Protein AF-A0A9C6T548-F1 (afdb_monomer_lite)

Sequence (225 aa):
MPDILQLYARENVGKRTILPSSFVGSHRDMTQQYVDGMAIILKEVLRHMVHGPCRTLNQSSPCMKNGQCKRNYPKEFIPETRRGDDSYPQYRRRFDTPIPINQNVTIDNRWVVPYNPWLLLKYDCHINVEICSSIKNIKYLYKYCYKGPDRVAMEVHRSSHYDEVQQFIDARWISASKACWRIFRFNLYRMYPSVERLQVYFPNQHQVSFYEHQTISEIVNNDYF

Structure (mmCIF, N/CA/C/O backbone):
data_AF-A0A9C6T548-F1
#
_entry.id   AF-A0A9C6T548-F1
#
loop_
_atom_site.group_PDB
_atom_site.id
_atom_site.type_symbol
_atom_site.label_atom_id
_atom_site.label_alt_id
_atom_site.label_comp_id
_atom_site.label_asym_id
_atom_site.label_entity_id
_atom_site.label_seq_id
_atom_site.pdbx_PDB_ins_code
_atom_site.Cartn_x
_atom_site.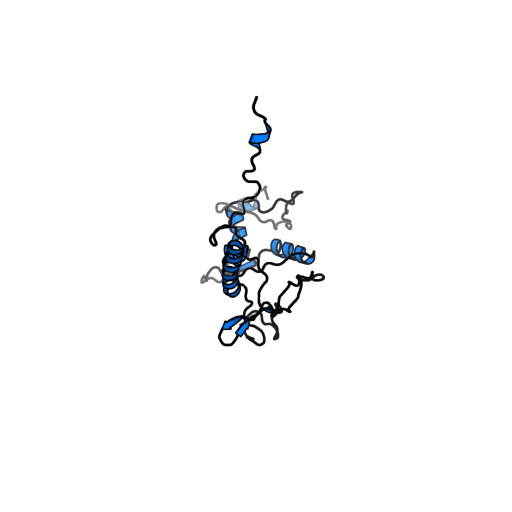Cartn_y
_atom_site.Cartn_z
_atom_site.occupancy
_atom_site.B_iso_or_equiv
_atom_site.auth_seq_id
_atom_site.auth_comp_id
_atom_site.auth_asym_id
_atom_site.auth_atom_id
_atom_site.pdbx_PDB_model_num
ATOM 1 N N . MET A 1 1 ? -72.340 40.219 4.607 1.00 34.91 1 MET A N 1
ATOM 2 C CA . MET A 1 1 ? -71.009 39.704 4.228 1.00 34.91 1 MET A CA 1
ATOM 3 C C . MET A 1 1 ? -70.387 39.096 5.472 1.00 34.91 1 MET A C 1
ATOM 5 O O . MET A 1 1 ? -70.235 39.842 6.431 1.00 34.91 1 MET A O 1
ATOM 9 N N . PRO A 1 2 ? -70.128 37.779 5.527 1.00 40.59 2 PRO A N 1
ATOM 10 C CA . PRO A 1 2 ? -69.371 37.192 6.625 1.00 40.59 2 PRO A CA 1
ATOM 11 C C . PRO A 1 2 ? -67.890 37.561 6.500 1.00 40.59 2 PRO A C 1
ATOM 13 O O . PRO A 1 2 ? -67.354 37.659 5.397 1.00 40.59 2 PRO A O 1
ATOM 16 N N . ASP A 1 3 ? -67.285 37.796 7.654 1.00 36.12 3 ASP A N 1
ATOM 17 C CA . ASP A 1 3 ? -65.961 38.362 7.877 1.00 36.12 3 ASP A CA 1
ATOM 18 C C . ASP A 1 3 ? -64.831 37.426 7.392 1.00 36.12 3 ASP A C 1
ATOM 20 O O . ASP A 1 3 ? -64.797 36.241 7.733 1.00 36.12 3 ASP A O 1
ATOM 24 N N . ILE A 1 4 ? -63.876 37.959 6.617 1.00 46.88 4 ILE A N 1
ATOM 25 C CA . ILE A 1 4 ? -62.716 37.234 6.042 1.00 46.88 4 ILE A CA 1
ATOM 26 C C . ILE A 1 4 ? -61.789 36.649 7.134 1.00 46.88 4 ILE A C 1
ATOM 28 O O . ILE A 1 4 ? -60.951 35.787 6.864 1.00 46.88 4 ILE A O 1
ATOM 32 N N . LEU A 1 5 ? -61.972 37.051 8.394 1.00 41.78 5 LEU A N 1
ATOM 33 C CA . LEU A 1 5 ? -61.155 36.634 9.534 1.00 41.78 5 LEU A CA 1
ATOM 34 C C . LEU A 1 5 ? -61.477 35.234 10.096 1.00 41.78 5 LEU A C 1
ATOM 36 O O . LEU A 1 5 ? -60.698 34.731 10.904 1.00 41.78 5 LEU A O 1
ATOM 40 N N . GLN A 1 6 ? -62.548 34.555 9.660 1.00 43.69 6 GLN A N 1
ATOM 41 C CA . GLN A 1 6 ? -62.834 33.170 10.094 1.00 43.69 6 GLN A CA 1
ATOM 42 C C . GLN A 1 6 ? -62.146 32.073 9.262 1.00 43.69 6 GLN A C 1
ATOM 44 O O . GLN A 1 6 ? -62.115 30.922 9.692 1.00 43.69 6 GLN A O 1
ATOM 49 N N . LEU A 1 7 ? -61.521 32.402 8.125 1.00 42.56 7 LEU A N 1
ATOM 50 C CA . LEU A 1 7 ? -60.753 31.428 7.327 1.00 42.56 7 LEU A CA 1
ATOM 51 C C . LEU A 1 7 ? -59.325 31.185 7.854 1.00 42.56 7 LEU A C 1
ATOM 53 O O . LEU A 1 7 ? -58.607 30.342 7.326 1.00 42.56 7 LEU A O 1
ATOM 57 N N . TYR A 1 8 ? -58.928 31.869 8.932 1.00 40.00 8 TYR A N 1
ATOM 58 C CA . TYR A 1 8 ? -57.647 31.679 9.623 1.00 40.00 8 TYR A CA 1
ATOM 59 C C . TYR A 1 8 ? -57.779 30.860 10.918 1.00 40.00 8 TYR A C 1
ATOM 61 O O . TYR A 1 8 ? -57.010 31.037 11.869 1.00 40.00 8 TYR A O 1
ATOM 69 N N . ALA A 1 9 ? -58.723 29.916 10.969 1.00 46.50 9 ALA A N 1
ATOM 70 C CA . ALA A 1 9 ? -58.704 28.862 11.978 1.00 46.50 9 ALA A CA 1
ATOM 71 C C . ALA A 1 9 ? -57.527 27.907 11.701 1.00 46.50 9 ALA A C 1
ATOM 73 O O . ALA A 1 9 ? -57.657 26.893 11.029 1.00 46.50 9 ALA A O 1
ATOM 74 N N . ARG A 1 10 ? -56.351 28.316 12.192 1.00 52.66 10 ARG A N 1
ATOM 75 C CA . ARG A 1 10 ? -55.181 27.519 12.587 1.00 52.66 10 ARG A CA 1
ATOM 76 C C . ARG A 1 10 ? -55.261 26.025 12.251 1.00 52.66 10 ARG A C 1
ATOM 78 O O . ARG A 1 10 ? -55.559 25.220 13.128 1.00 52.66 10 ARG A O 1
ATOM 85 N N . GLU A 1 11 ? -54.832 25.632 11.060 1.00 52.94 11 GLU A N 1
ATOM 86 C CA . GLU A 1 11 ? -54.469 24.238 10.826 1.00 52.94 11 GLU A CA 1
ATOM 87 C C . GLU A 1 11 ? -53.091 24.128 10.171 1.00 52.94 11 GLU A C 1
ATOM 89 O O . GLU A 1 11 ? -52.886 24.428 9.000 1.00 52.94 11 GLU A O 1
ATOM 94 N N . ASN A 1 12 ? -52.153 23.620 10.977 1.00 55.50 12 ASN A N 1
ATOM 95 C CA . ASN A 1 12 ? -50.909 22.964 10.572 1.00 55.50 12 ASN A CA 1
ATOM 96 C C . ASN A 1 12 ? -49.713 23.840 10.157 1.00 55.50 12 ASN A C 1
ATOM 98 O O . ASN A 1 12 ? -49.064 23.562 9.152 1.00 55.50 12 ASN A O 1
ATOM 102 N N . VAL A 1 13 ? -49.288 24.780 11.006 1.00 52.16 13 VAL A N 1
ATOM 103 C CA . VAL A 1 13 ? -47.861 25.161 11.025 1.00 52.16 13 VAL A CA 1
ATOM 104 C C . VAL A 1 13 ? -47.143 24.287 12.057 1.00 52.16 13 VAL A C 1
ATOM 106 O O . VAL A 1 13 ? -47.314 24.469 13.259 1.00 52.16 13 VAL A O 1
ATOM 109 N N . GLY A 1 14 ? -46.368 23.310 11.568 1.00 61.50 14 GLY A N 1
ATOM 110 C CA . GLY A 1 14 ? -45.447 22.488 12.365 1.00 61.50 14 GLY A CA 1
ATOM 111 C C . GLY A 1 14 ? -46.064 21.270 13.064 1.00 61.50 14 GLY A C 1
ATOM 112 O O . GLY A 1 14 ? -46.040 21.180 14.289 1.00 61.50 14 GLY A O 1
ATOM 113 N N . LYS A 1 15 ? -46.570 20.280 12.312 1.00 65.44 15 LYS A N 1
ATOM 114 C CA . LYS A 1 15 ? -46.879 18.958 12.892 1.00 65.44 15 LYS A CA 1
ATOM 115 C C . LYS A 1 15 ? -45.577 18.204 13.182 1.00 65.44 15 LYS A C 1
ATOM 117 O O . LYS A 1 15 ? -44.788 17.942 12.278 1.00 65.44 15 LYS A O 1
ATOM 122 N N . ARG A 1 16 ? -45.357 17.833 14.447 1.00 68.00 16 ARG A N 1
ATOM 123 C CA . ARG A 1 16 ? -44.256 16.951 14.857 1.00 68.00 16 ARG A CA 1
ATOM 124 C C . ARG A 1 16 ? -44.546 15.532 14.363 1.00 68.00 16 ARG A C 1
ATOM 126 O O . ARG A 1 16 ? -45.253 14.778 15.023 1.00 68.00 16 ARG A O 1
ATOM 133 N N . THR A 1 17 ? -44.005 15.174 13.205 1.00 71.44 17 THR A N 1
ATOM 134 C CA . THR A 1 17 ? -44.087 13.809 12.673 1.00 71.44 17 THR A CA 1
ATOM 135 C C . THR A 1 17 ? -42.957 12.974 13.266 1.00 71.44 17 THR A C 1
ATOM 137 O O . THR A 1 17 ? -41.784 13.222 12.991 1.00 71.44 17 THR A O 1
ATOM 140 N N . ILE A 1 18 ? -43.297 11.996 14.107 1.00 74.94 18 ILE A N 1
ATOM 141 C CA . ILE A 1 18 ? -42.334 11.007 14.601 1.00 74.94 18 ILE A CA 1
ATOM 142 C C . ILE A 1 18 ? -42.180 9.953 13.509 1.00 74.94 18 ILE A C 1
ATOM 144 O O . ILE A 1 18 ? -43.112 9.204 13.222 1.00 74.94 18 ILE A O 1
ATOM 148 N N . LEU A 1 19 ? -41.014 9.935 12.872 1.00 74.94 19 LEU A N 1
ATOM 149 C CA . LEU A 1 19 ? -40.696 8.941 11.856 1.00 74.94 19 LEU A CA 1
ATOM 150 C C . LEU A 1 19 ? -40.492 7.571 12.527 1.00 74.94 19 LEU A C 1
ATOM 152 O O . LEU A 1 19 ? -39.932 7.511 13.627 1.00 74.94 19 LEU A O 1
ATOM 156 N N . PRO A 1 20 ? -40.946 6.473 11.898 1.00 77.69 20 PRO A N 1
ATOM 157 C CA . PRO A 1 20 ? -40.732 5.134 12.427 1.00 77.69 20 PRO A CA 1
ATOM 158 C C . PRO A 1 20 ? -39.234 4.831 12.542 1.00 77.69 20 PRO A C 1
ATOM 160 O O . PRO A 1 20 ? -38.406 5.387 11.820 1.00 77.69 20 PRO A O 1
ATOM 163 N N . SER A 1 21 ? -38.878 3.909 13.437 1.00 68.62 21 SER A N 1
ATOM 164 C CA . SER A 1 21 ? -37.482 3.513 13.682 1.00 68.62 21 SER A CA 1
ATOM 165 C C . SER A 1 21 ? -36.768 2.942 12.450 1.00 68.62 21 SER A C 1
ATOM 167 O O . SER A 1 21 ? -35.541 2.914 12.431 1.00 68.62 21 SER A O 1
ATOM 169 N N . SER A 1 22 ? -37.526 2.514 11.438 1.00 79.44 22 SER A N 1
ATOM 170 C CA . SER A 1 22 ? -37.067 2.005 10.143 1.00 79.44 22 SER A CA 1
ATOM 171 C C . SER A 1 22 ? -36.953 3.074 9.047 1.00 79.44 22 SER A C 1
ATOM 173 O O . SER A 1 22 ? -36.725 2.733 7.889 1.00 79.44 22 SER A O 1
ATOM 175 N N . PHE A 1 23 ? -37.144 4.361 9.361 1.00 87.19 23 PHE A N 1
ATOM 176 C CA . PHE A 1 23 ? -37.073 5.422 8.359 1.00 87.19 23 PHE A CA 1
ATOM 177 C C . PHE A 1 23 ? -35.652 5.585 7.799 1.00 87.19 23 PHE A C 1
ATOM 179 O O . PHE A 1 23 ? -34.717 5.944 8.527 1.00 87.19 23 PHE A O 1
ATOM 186 N N . VAL A 1 24 ? -35.528 5.369 6.488 1.00 86.31 24 VAL A N 1
ATOM 187 C CA . VAL A 1 24 ? -34.293 5.554 5.720 1.00 86.31 24 VAL A CA 1
ATOM 188 C C . VAL A 1 24 ? -33.938 7.041 5.663 1.00 86.31 24 VAL A C 1
ATOM 190 O O . VAL A 1 24 ? -34.773 7.872 5.319 1.00 86.31 24 VAL A O 1
ATOM 193 N N . GLY A 1 25 ? -32.704 7.384 6.022 1.00 86.19 25 GLY A N 1
ATOM 194 C CA . GLY A 1 25 ? -32.225 8.758 6.179 1.00 86.19 25 GLY A CA 1
ATOM 195 C C . GLY A 1 25 ? -32.417 9.338 7.584 1.00 86.19 25 GLY A C 1
ATOM 196 O O . GLY A 1 25 ? -32.013 10.474 7.837 1.00 86.19 25 GLY A O 1
ATOM 197 N N . SER A 1 26 ? -32.995 8.586 8.530 1.00 88.44 26 SER A N 1
ATOM 198 C CA . SER A 1 26 ? -32.976 8.984 9.945 1.00 88.44 26 SER A CA 1
ATOM 199 C C . SER A 1 26 ? -31.542 8.996 10.485 1.00 88.44 26 SER A C 1
ATOM 201 O O . SER A 1 26 ? -30.666 8.301 9.974 1.00 88.44 26 SER A O 1
ATOM 203 N N . HIS A 1 27 ? -31.293 9.735 11.572 1.00 86.12 27 HIS A N 1
ATOM 204 C CA . HIS A 1 27 ? -29.977 9.730 12.224 1.00 86.12 27 HIS A CA 1
ATOM 205 C C . HIS A 1 27 ? -29.513 8.305 12.569 1.00 86.12 27 HIS A C 1
ATOM 207 O O . HIS A 1 27 ? -28.362 7.958 12.329 1.00 86.12 27 HIS A O 1
ATOM 213 N N . ARG A 1 28 ? -30.436 7.460 13.051 1.00 86.06 28 ARG A N 1
ATOM 214 C CA . ARG A 1 28 ? -30.162 6.057 13.373 1.00 86.06 28 ARG A CA 1
ATOM 215 C C . ARG A 1 28 ? -29.794 5.240 12.136 1.00 86.06 28 ARG A C 1
ATOM 217 O O . ARG A 1 28 ? -28.815 4.506 12.193 1.00 86.06 28 ARG A O 1
ATOM 224 N N . ASP A 1 29 ? -30.557 5.365 11.052 1.00 89.12 29 ASP A N 1
ATOM 225 C CA . ASP A 1 29 ? -30.268 4.672 9.791 1.00 89.12 29 ASP A CA 1
ATOM 226 C C . ASP A 1 29 ? -28.899 5.086 9.233 1.00 89.12 29 ASP A C 1
ATOM 228 O O . ASP A 1 29 ? -28.067 4.232 8.945 1.00 89.12 29 ASP A O 1
ATOM 232 N N . MET A 1 30 ? -28.594 6.388 9.210 1.00 90.69 30 MET A N 1
ATOM 233 C CA . MET A 1 30 ? -27.281 6.875 8.775 1.00 90.69 30 MET A CA 1
ATOM 234 C C . MET A 1 30 ? -26.134 6.360 9.659 1.00 90.69 30 MET A C 1
ATOM 236 O O . MET A 1 30 ? -25.082 5.982 9.143 1.00 90.69 30 MET A O 1
ATOM 240 N N . THR A 1 31 ? -26.312 6.320 10.987 1.00 90.31 31 THR A N 1
ATOM 241 C CA . THR A 1 31 ? -25.315 5.730 11.897 1.00 90.31 31 THR A CA 1
ATOM 242 C C . THR A 1 31 ? -25.134 4.239 11.629 1.00 90.31 31 THR A C 1
ATOM 244 O O . THR A 1 31 ? -23.997 3.775 11.586 1.00 90.31 31 THR A O 1
ATOM 247 N N . GLN A 1 32 ? -26.222 3.496 11.416 1.00 89.44 32 GLN A N 1
ATOM 248 C CA . GLN A 1 32 ? -26.158 2.066 11.127 1.00 89.44 32 GLN A CA 1
ATOM 249 C C . GLN A 1 32 ? -25.415 1.803 9.813 1.00 89.44 32 GLN A C 1
ATOM 251 O O . GLN A 1 32 ? -24.439 1.060 9.811 1.00 89.44 32 GLN A O 1
ATOM 256 N N . GLN A 1 33 ? -25.787 2.492 8.732 1.00 90.25 33 GLN A N 1
ATOM 257 C CA . GLN A 1 33 ? -25.121 2.377 7.431 1.00 90.25 33 GLN A CA 1
ATOM 258 C C . GLN A 1 33 ? -23.628 2.714 7.510 1.00 90.25 33 GLN A C 1
ATOM 260 O O . GLN A 1 33 ? -22.804 2.055 6.875 1.00 90.25 33 GLN A O 1
ATOM 265 N N . TYR A 1 34 ? -23.257 3.721 8.307 1.00 91.56 34 TYR A N 1
ATOM 266 C CA . TYR A 1 34 ? -21.854 4.046 8.554 1.00 91.56 34 TYR A CA 1
ATOM 267 C C . TYR A 1 34 ? -21.120 2.898 9.258 1.00 91.56 34 TYR A C 1
ATOM 269 O O . TYR A 1 34 ? -20.037 2.513 8.819 1.00 91.56 34 TYR A O 1
ATOM 277 N N . VAL A 1 35 ? -21.695 2.339 10.327 1.00 90.94 35 VAL A N 1
ATOM 278 C CA . VAL A 1 35 ? -21.094 1.222 11.075 1.00 90.94 35 VAL A CA 1
ATOM 279 C C . VAL A 1 35 ? -20.956 -0.016 10.189 1.00 90.94 35 VAL A C 1
ATOM 281 O O . VAL A 1 35 ? -19.883 -0.621 10.158 1.00 90.94 35 VAL A O 1
ATOM 284 N N . ASP A 1 36 ? -21.986 -0.340 9.409 1.00 92.44 36 ASP A N 1
ATOM 285 C CA . ASP A 1 36 ? -21.975 -1.461 8.466 1.00 92.44 36 ASP A CA 1
ATOM 286 C C . ASP A 1 36 ? -20.896 -1.259 7.391 1.00 92.44 36 ASP A C 1
ATOM 288 O O . ASP A 1 36 ? -20.096 -2.157 7.114 1.00 92.44 36 ASP A O 1
ATOM 292 N N . GLY A 1 37 ? -20.793 -0.044 6.841 1.00 92.88 37 GLY A N 1
ATOM 293 C CA . GLY A 1 37 ? -19.741 0.324 5.896 1.00 92.88 37 GLY A CA 1
ATOM 294 C C . GLY A 1 37 ? -18.335 0.206 6.492 1.00 92.88 37 GLY A C 1
ATOM 295 O O . GLY A 1 37 ? -17.431 -0.331 5.847 1.00 92.88 37 GLY A O 1
ATOM 296 N N . MET A 1 38 ? -18.136 0.651 7.737 1.00 90.19 38 MET A N 1
ATOM 297 C CA . MET A 1 38 ? -16.856 0.506 8.438 1.00 90.19 38 MET A CA 1
ATOM 298 C C . MET A 1 38 ? -16.500 -0.962 8.687 1.00 90.19 38 MET A C 1
ATOM 300 O O . MET A 1 38 ? -15.330 -1.320 8.563 1.00 90.19 38 MET A O 1
ATOM 304 N N . ALA A 1 39 ? -17.478 -1.821 8.987 1.00 92.12 39 ALA A N 1
ATOM 305 C CA . ALA A 1 39 ? -17.250 -3.254 9.166 1.00 92.12 39 ALA A CA 1
ATOM 306 C C . ALA A 1 39 ? -16.777 -3.926 7.864 1.00 92.12 39 ALA A C 1
ATOM 308 O O . ALA A 1 39 ? -15.834 -4.721 7.883 1.00 92.12 39 ALA A O 1
ATOM 309 N N . ILE A 1 40 ? -17.373 -3.555 6.724 1.00 94.31 40 ILE A N 1
ATOM 310 C CA . ILE A 1 40 ? -16.941 -4.023 5.399 1.00 94.31 40 ILE A CA 1
ATOM 311 C C . ILE A 1 40 ? -15.503 -3.570 5.119 1.00 94.31 40 ILE A C 1
ATOM 313 O O . ILE A 1 40 ? -14.654 -4.385 4.761 1.00 94.31 40 ILE A O 1
ATOM 317 N N . ILE A 1 41 ? -15.204 -2.284 5.329 1.00 94.19 41 ILE A N 1
ATOM 318 C CA . ILE A 1 41 ? -13.857 -1.741 5.108 1.00 94.19 41 ILE A CA 1
ATOM 319 C C . ILE A 1 41 ? -12.839 -2.427 6.022 1.00 94.19 41 ILE A C 1
ATOM 321 O O . ILE A 1 41 ? -11.763 -2.791 5.556 1.00 94.19 41 ILE A O 1
ATOM 325 N N . LEU A 1 42 ? -13.164 -2.641 7.300 1.00 92.56 42 LEU A N 1
ATOM 326 C CA . LEU A 1 42 ? -12.269 -3.285 8.260 1.00 92.56 42 LEU A CA 1
ATOM 327 C C . LEU A 1 42 ? -11.846 -4.678 7.788 1.00 92.56 42 LEU A C 1
ATOM 329 O O . LEU A 1 42 ? -10.658 -5.000 7.827 1.00 92.56 42 LEU A O 1
ATOM 333 N N . LYS A 1 43 ? -12.794 -5.482 7.294 1.00 94.19 43 LYS A N 1
ATOM 334 C CA . L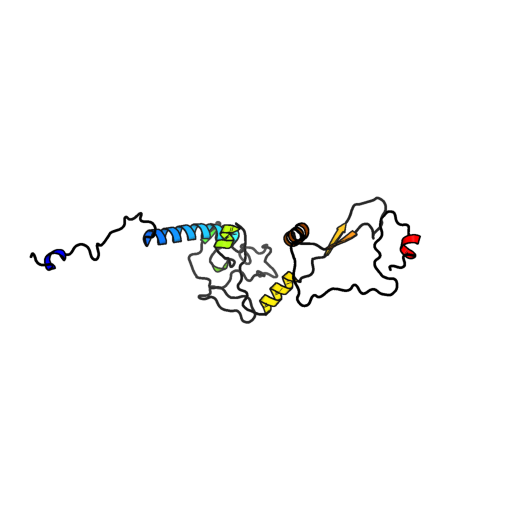YS A 1 43 ? -12.505 -6.806 6.731 1.00 94.19 43 LYS A CA 1
ATOM 335 C C . LYS A 1 43 ? -11.474 -6.722 5.602 1.00 94.19 43 LYS A C 1
ATOM 337 O O . LYS A 1 43 ? -10.505 -7.481 5.596 1.00 94.19 43 LYS A O 1
ATOM 342 N N . GLU A 1 44 ? -11.645 -5.775 4.683 1.00 95.94 44 GLU A N 1
ATOM 343 C CA . GLU A 1 44 ? -10.736 -5.610 3.545 1.00 95.94 44 GLU A CA 1
ATOM 344 C C . GLU A 1 44 ? -9.376 -5.030 3.930 1.00 95.94 44 GLU A C 1
ATOM 346 O O . GLU A 1 44 ? -8.345 -5.421 3.383 1.00 95.94 44 GLU A O 1
ATOM 351 N N . VAL A 1 45 ? -9.339 -4.148 4.926 1.00 94.44 45 VAL A N 1
ATOM 352 C CA . VAL A 1 45 ? -8.093 -3.615 5.485 1.00 94.44 45 VAL A CA 1
ATOM 353 C C . VAL A 1 45 ? -7.273 -4.722 6.127 1.00 94.44 45 VAL A C 1
ATOM 355 O O . VAL A 1 45 ? -6.071 -4.799 5.884 1.00 94.44 45 VAL A O 1
ATOM 358 N N . LEU A 1 46 ? -7.906 -5.594 6.913 1.00 92.75 46 LEU A N 1
ATOM 359 C CA . LEU A 1 46 ? -7.226 -6.725 7.542 1.00 92.75 46 LEU A CA 1
ATOM 360 C C . LEU A 1 46 ? -6.705 -7.726 6.505 1.00 92.75 46 LEU A C 1
ATOM 362 O O . LEU A 1 46 ? -5.624 -8.281 6.690 1.00 92.75 46 LEU A O 1
ATOM 366 N N . ARG A 1 47 ? -7.439 -7.918 5.403 1.00 93.12 47 ARG A N 1
ATOM 367 C CA . ARG A 1 47 ? -7.047 -8.818 4.314 1.00 93.12 47 ARG A CA 1
ATOM 368 C C . ARG A 1 47 ? -5.891 -8.272 3.478 1.00 93.12 47 ARG A C 1
ATOM 370 O O . ARG A 1 47 ? -4.960 -9.013 3.174 1.00 93.12 47 ARG A O 1
ATOM 377 N N . HIS A 1 48 ? -5.946 -6.995 3.103 1.00 95.31 48 HIS A N 1
ATOM 378 C CA . HIS A 1 48 ? -5.049 -6.441 2.084 1.00 95.31 48 HIS A CA 1
ATOM 379 C C . HIS A 1 48 ? -4.053 -5.426 2.616 1.00 95.31 48 HIS A C 1
ATOM 381 O O . HIS A 1 48 ? -2.959 -5.329 2.074 1.00 95.31 48 HIS A O 1
ATOM 387 N N . MET A 1 49 ? -4.416 -4.637 3.628 1.00 95.75 49 MET A N 1
ATOM 388 C CA . MET A 1 49 ? -3.700 -3.407 3.993 1.00 95.75 49 MET A CA 1
ATOM 389 C C . MET A 1 49 ? -2.885 -3.501 5.272 1.00 95.75 49 MET A C 1
ATOM 391 O O . MET A 1 49 ? -2.260 -2.523 5.679 1.00 95.75 49 MET A O 1
ATOM 395 N N . VAL A 1 50 ? -2.819 -4.672 5.887 1.00 93.56 50 VAL A N 1
ATOM 396 C CA . VAL A 1 50 ? -1.893 -4.933 6.982 1.00 93.56 50 VA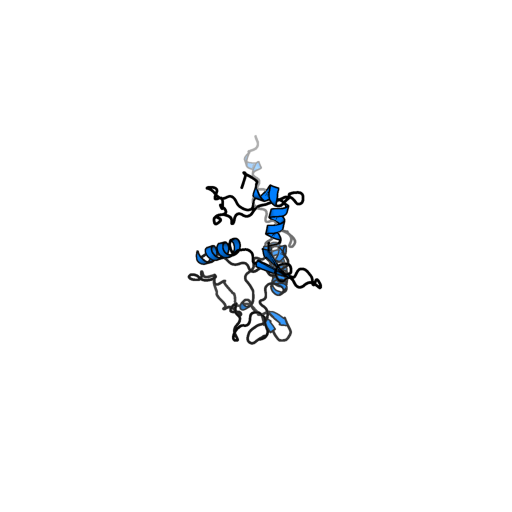L A CA 1
ATOM 397 C C . VAL A 1 50 ? -0.508 -5.209 6.407 1.00 93.56 50 VAL A C 1
ATOM 399 O O . VAL A 1 50 ? -0.299 -6.171 5.667 1.00 93.56 50 VAL A O 1
ATOM 402 N N . HIS A 1 51 ? 0.473 -4.381 6.769 1.00 93.12 51 HIS A N 1
ATOM 403 C CA . HIS A 1 51 ? 1.861 -4.736 6.529 1.00 93.12 51 HIS A CA 1
ATOM 404 C C . HIS A 1 51 ? 2.175 -6.014 7.305 1.00 93.12 51 HIS A C 1
ATOM 406 O O . HIS A 1 51 ? 1.953 -6.069 8.515 1.00 93.12 51 HIS A O 1
ATOM 412 N N . GLY A 1 52 ? 2.684 -7.029 6.603 1.00 86.12 52 GLY A N 1
ATOM 413 C CA . GLY A 1 52 ? 2.939 -8.336 7.195 1.00 86.12 52 GLY A CA 1
ATOM 414 C C . GLY A 1 52 ? 3.797 -8.250 8.466 1.00 86.12 52 GLY A C 1
ATOM 415 O O . GLY A 1 52 ? 4.628 -7.335 8.583 1.00 86.12 52 GLY A O 1
ATOM 416 N N . PRO A 1 53 ? 3.633 -9.204 9.404 1.00 86.00 53 PRO A N 1
ATOM 417 C CA . PRO A 1 53 ? 4.465 -9.269 10.596 1.00 86.00 53 PRO A CA 1
ATOM 418 C C . PRO A 1 53 ? 5.931 -9.214 10.180 1.00 86.00 53 PRO A C 1
ATOM 420 O O . PRO A 1 53 ? 6.357 -9.923 9.269 1.00 86.00 53 PRO A O 1
ATOM 423 N N . CYS A 1 54 ? 6.702 -8.320 10.783 1.00 91.94 54 CYS A N 1
ATOM 424 C CA . CYS A 1 54 ? 8.124 -8.192 10.503 1.00 91.94 54 CYS A CA 1
ATOM 425 C C . CYS A 1 54 ? 8.878 -7.775 11.767 1.00 91.94 54 CYS A C 1
ATOM 427 O O . CYS A 1 54 ? 8.276 -7.598 12.830 1.00 91.94 54 CYS A O 1
ATOM 429 N N . ARG A 1 55 ? 10.199 -7.617 11.662 1.00 88.31 55 ARG A N 1
ATOM 430 C CA . ARG A 1 55 ? 11.094 -7.337 12.794 1.00 88.31 55 ARG A CA 1
ATOM 431 C C . ARG A 1 55 ? 11.041 -8.457 13.829 1.00 88.31 55 ARG A C 1
ATOM 433 O O . ARG A 1 55 ? 11.319 -9.602 13.494 1.00 88.31 55 ARG A O 1
ATOM 440 N N . THR A 1 56 ? 10.697 -8.126 15.070 1.00 86.94 56 THR A N 1
ATOM 441 C CA . THR A 1 56 ? 10.623 -9.057 16.196 1.00 86.94 56 THR A CA 1
ATOM 442 C C . THR A 1 56 ? 9.554 -10.123 15.990 1.00 86.94 56 THR A C 1
ATOM 444 O O . THR A 1 56 ? 9.710 -11.224 16.499 1.00 86.94 56 THR A O 1
ATOM 447 N N . LEU A 1 57 ? 8.509 -9.821 15.210 1.00 86.31 57 LEU A N 1
ATOM 448 C CA . LEU A 1 57 ? 7.437 -10.769 14.903 1.00 86.31 57 LEU A CA 1
ATOM 449 C C . LEU A 1 57 ? 7.814 -11.747 13.786 1.00 86.31 57 LEU A C 1
ATOM 451 O O . LEU A 1 57 ? 7.309 -12.863 13.761 1.00 86.31 57 LEU A O 1
ATOM 455 N N . ASN A 1 58 ? 8.669 -11.324 12.849 1.00 88.56 58 ASN A N 1
ATOM 456 C CA . ASN A 1 58 ? 9.196 -12.189 11.799 1.00 88.56 58 ASN A CA 1
ATOM 457 C C . ASN A 1 58 ? 10.427 -11.561 11.117 1.00 88.56 58 ASN A C 1
ATOM 459 O O . ASN A 1 58 ? 10.325 -10.547 10.420 1.00 88.56 58 ASN A O 1
ATOM 463 N N . GLN A 1 59 ? 11.595 -12.181 11.277 1.00 90.06 59 GLN A N 1
ATOM 464 C CA . GLN A 1 59 ? 12.836 -11.702 10.660 1.00 90.06 59 GLN A CA 1
ATOM 465 C C . GLN A 1 59 ? 13.007 -12.155 9.202 1.00 90.06 59 GLN A C 1
ATOM 467 O O . GLN A 1 59 ? 13.777 -11.530 8.476 1.00 90.06 59 GLN A O 1
ATOM 472 N N . SER A 1 60 ? 12.278 -13.184 8.752 1.00 91.56 60 SER A N 1
ATOM 473 C CA . SER A 1 60 ? 12.364 -13.699 7.376 1.00 91.56 60 SER A CA 1
ATOM 474 C C . SER A 1 60 ? 11.500 -12.925 6.376 1.00 91.56 60 SER A C 1
ATOM 476 O O . SER A 1 60 ? 11.562 -13.182 5.174 1.00 91.56 60 SER A O 1
ATOM 478 N N . SER A 1 61 ? 10.698 -11.963 6.844 1.00 92.38 61 SER A N 1
ATOM 479 C CA . SER A 1 61 ? 9.804 -11.187 5.986 1.00 92.38 61 SER A CA 1
ATOM 480 C C . SER A 1 61 ? 10.571 -10.443 4.876 1.00 92.38 61 SER A C 1
ATOM 482 O O . SER A 1 61 ? 11.572 -9.790 5.173 1.00 92.38 61 SER A O 1
ATOM 484 N N . PRO A 1 62 ? 10.082 -10.418 3.616 1.00 93.19 62 PRO A N 1
ATOM 485 C CA . PRO A 1 62 ? 10.803 -9.830 2.471 1.00 93.19 62 PRO A CA 1
ATOM 486 C C . PRO A 1 62 ? 11.151 -8.341 2.611 1.00 93.19 62 PRO A C 1
ATOM 488 O O . PRO A 1 62 ? 11.991 -7.803 1.891 1.00 93.19 62 PRO A O 1
ATOM 491 N N . CYS A 1 63 ? 10.462 -7.634 3.508 1.00 93.69 63 CYS A N 1
ATOM 492 C CA . CYS A 1 63 ? 10.719 -6.230 3.799 1.00 93.69 63 CYS A CA 1
ATOM 493 C C . CYS A 1 63 ? 11.941 -6.007 4.703 1.00 93.69 63 CYS A C 1
ATOM 495 O O . CYS A 1 63 ? 12.382 -4.862 4.827 1.00 93.69 63 CYS A O 1
ATOM 497 N N . MET A 1 64 ? 12.466 -7.051 5.345 1.00 95.44 64 MET A N 1
ATOM 498 C CA . MET A 1 64 ? 13.564 -6.966 6.300 1.00 95.44 64 MET A CA 1
ATOM 499 C C . MET A 1 64 ? 14.902 -6.754 5.592 1.00 95.44 64 MET A C 1
ATOM 501 O O . MET A 1 64 ? 15.226 -7.409 4.605 1.00 95.44 64 MET A O 1
ATOM 505 N N . LYS A 1 65 ? 15.698 -5.817 6.107 1.00 93.06 65 LYS A N 1
ATOM 506 C CA . LYS A 1 65 ? 17.076 -5.565 5.688 1.00 93.06 65 LYS A CA 1
ATOM 507 C C . LYS A 1 65 ? 17.884 -5.125 6.905 1.00 93.06 65 LYS A C 1
ATOM 509 O O . LYS A 1 65 ? 17.481 -4.195 7.595 1.00 93.06 65 LYS A O 1
ATOM 514 N N . ASN A 1 66 ? 19.012 -5.786 7.168 1.00 90.44 66 ASN A N 1
ATOM 515 C CA . ASN A 1 66 ? 19.901 -5.488 8.302 1.00 90.44 66 ASN A CA 1
ATOM 516 C C . ASN A 1 66 ? 19.153 -5.420 9.654 1.00 90.44 66 ASN A C 1
ATOM 518 O O . ASN A 1 66 ? 19.333 -4.485 10.427 1.00 90.44 66 ASN A O 1
ATOM 522 N N . GLY A 1 67 ? 18.237 -6.364 9.901 1.00 87.19 67 GLY A N 1
ATOM 523 C CA . GLY A 1 67 ? 17.449 -6.417 11.142 1.00 87.19 67 GLY A CA 1
ATOM 524 C C . GLY A 1 67 ? 16.330 -5.373 11.263 1.00 87.19 67 GLY A C 1
ATOM 525 O O . GLY A 1 67 ? 15.621 -5.357 12.267 1.00 87.19 67 GLY A O 1
ATOM 526 N N . GLN A 1 68 ? 16.108 -4.527 10.251 1.00 92.25 68 GLN A N 1
ATOM 527 C CA . GLN A 1 68 ? 15.042 -3.522 10.253 1.00 92.25 68 GLN A CA 1
ATOM 528 C C . GLN A 1 68 ? 14.110 -3.664 9.048 1.00 92.25 68 GLN A C 1
ATOM 530 O O . GLN A 1 68 ? 14.515 -4.055 7.956 1.00 92.25 68 GLN A O 1
ATOM 535 N N . CYS A 1 69 ? 12.837 -3.306 9.222 1.00 93.56 69 CYS A N 1
ATOM 536 C CA . CYS A 1 69 ? 11.909 -3.224 8.098 1.00 93.56 69 CYS A CA 1
ATOM 537 C C . CYS A 1 69 ? 12.285 -2.033 7.205 1.00 93.56 69 CYS A C 1
ATOM 539 O O . CYS A 1 69 ? 12.228 -0.890 7.651 1.00 93.56 69 CYS A O 1
ATOM 541 N N . LYS A 1 70 ? 12.563 -2.277 5.918 1.00 93.00 70 LYS A N 1
ATOM 542 C CA . LYS A 1 70 ? 12.874 -1.259 4.893 1.00 93.00 70 LYS A CA 1
ATOM 543 C C . LYS A 1 70 ? 11.799 -0.175 4.763 1.00 93.00 70 LYS A C 1
ATOM 545 O O . LYS A 1 70 ? 12.062 0.916 4.264 1.00 93.00 70 LYS A O 1
ATOM 550 N N . ARG A 1 71 ? 10.561 -0.490 5.150 1.00 89.81 71 ARG A N 1
ATOM 551 C CA . ARG A 1 71 ? 9.410 0.423 5.111 1.00 89.81 71 ARG A CA 1
ATOM 552 C C . ARG A 1 71 ? 9.130 1.092 6.460 1.00 89.81 71 ARG A C 1
ATOM 554 O O . ARG A 1 71 ? 8.183 1.870 6.549 1.00 89.81 71 ARG A O 1
ATOM 561 N N . ASN A 1 72 ? 9.964 0.844 7.471 1.00 91.25 72 ASN A N 1
ATOM 562 C CA . ASN A 1 72 ? 9.860 1.388 8.825 1.00 91.25 72 ASN A CA 1
ATOM 563 C C . ASN A 1 72 ? 8.514 1.073 9.493 1.00 91.25 72 ASN A C 1
ATOM 565 O O . ASN A 1 72 ? 7.887 1.967 10.051 1.00 91.25 72 ASN A O 1
ATOM 569 N N . TYR A 1 73 ? 8.053 -0.176 9.382 1.00 92.69 73 TYR A N 1
ATOM 570 C CA . TYR A 1 73 ? 6.934 -0.688 10.176 1.00 92.69 73 TYR A CA 1
ATOM 571 C C . TYR A 1 73 ? 7.438 -1.377 11.454 1.00 92.69 73 TYR A C 1
ATOM 573 O O . TYR A 1 73 ? 8.534 -1.949 11.408 1.00 92.69 73 TYR A O 1
ATOM 581 N N . PRO A 1 74 ? 6.664 -1.349 12.556 1.00 92.94 74 PRO A N 1
ATOM 582 C CA . PRO A 1 74 ? 5.444 -0.549 12.736 1.00 92.94 74 PRO A CA 1
ATOM 583 C C . PRO A 1 74 ? 5.737 0.960 12.730 1.00 92.94 74 PRO A C 1
ATOM 585 O O . PRO A 1 74 ? 6.824 1.385 13.112 1.00 92.94 74 PRO A O 1
ATOM 588 N N . LYS A 1 75 ? 4.780 1.761 12.251 1.00 92.62 75 LYS A N 1
ATOM 589 C CA . LYS A 1 75 ? 4.857 3.232 12.267 1.00 92.62 75 LYS A CA 1
ATOM 590 C C . LYS A 1 75 ? 4.574 3.780 13.664 1.00 92.62 75 LYS A C 1
ATOM 592 O O . LYS A 1 75 ? 4.062 3.072 14.519 1.00 92.62 75 LYS A O 1
ATOM 597 N N . GLU A 1 76 ? 4.865 5.049 13.901 1.00 92.31 76 GLU A N 1
ATOM 598 C CA . GLU A 1 76 ? 4.490 5.703 15.158 1.00 92.31 76 GLU A CA 1
ATOM 599 C C . GLU A 1 76 ? 3.010 6.108 15.150 1.00 92.31 76 GLU A C 1
ATOM 601 O O . GLU A 1 76 ? 2.415 6.318 14.089 1.00 92.31 76 GLU A O 1
ATOM 606 N N . PHE A 1 77 ? 2.406 6.205 16.336 1.00 94.12 77 PHE A N 1
ATOM 607 C CA . PHE A 1 77 ? 1.105 6.851 16.481 1.00 94.12 77 PHE A CA 1
ATOM 608 C C . PHE A 1 77 ? 1.285 8.359 16.370 1.00 94.12 77 PHE A C 1
ATOM 610 O O . PHE A 1 77 ? 2.183 8.930 16.983 1.00 94.12 77 PHE A O 1
ATOM 617 N N . ILE A 1 78 ? 0.426 8.999 15.584 1.00 91.75 78 ILE A N 1
ATOM 618 C CA . ILE A 1 78 ? 0.510 10.433 15.318 1.00 91.75 78 ILE A CA 1
ATOM 619 C C . ILE A 1 78 ? -0.915 10.980 15.379 1.00 91.75 78 ILE A C 1
ATOM 621 O O . ILE A 1 78 ? -1.779 10.423 14.697 1.00 91.75 78 ILE A O 1
ATOM 625 N N . PRO A 1 79 ? -1.195 12.028 16.176 1.00 93.00 79 PRO A N 1
ATOM 626 C CA . PRO A 1 79 ? -2.552 12.540 16.388 1.00 93.00 79 PRO A CA 1
ATOM 627 C C . PRO A 1 79 ? -3.118 13.302 15.184 1.00 93.00 79 PRO A C 1
ATOM 629 O O . PRO A 1 79 ? -4.333 13.447 15.067 1.00 93.00 79 PRO A O 1
ATOM 632 N N . GLU A 1 80 ? -2.268 13.729 14.252 1.00 92.81 80 GLU A N 1
ATOM 633 C CA . GLU A 1 80 ? -2.636 14.499 13.063 1.00 92.81 80 GLU A CA 1
ATOM 634 C C . GLU A 1 80 ? -1.727 14.153 11.876 1.00 92.81 80 GLU A C 1
ATOM 636 O O . GLU A 1 80 ? -0.607 13.682 12.056 1.00 92.81 80 GLU A O 1
ATOM 641 N N . THR A 1 81 ? -2.203 14.370 10.649 1.00 90.69 81 THR A N 1
ATOM 642 C CA . THR A 1 81 ? -1.365 14.166 9.462 1.00 90.69 81 THR A CA 1
ATOM 643 C C . THR A 1 81 ? -0.431 15.357 9.300 1.00 90.69 81 THR A C 1
ATOM 645 O O . THR A 1 81 ? -0.893 16.491 9.200 1.00 90.69 81 THR A O 1
ATOM 648 N N . ARG A 1 82 ? 0.875 15.102 9.225 1.00 88.38 82 ARG A N 1
ATOM 649 C CA . ARG A 1 82 ? 1.910 16.128 9.073 1.00 88.38 82 ARG A CA 1
ATOM 650 C C . ARG A 1 82 ? 2.584 16.017 7.715 1.00 88.38 82 ARG A C 1
ATOM 652 O O . ARG A 1 82 ? 2.844 14.921 7.209 1.00 88.38 82 ARG A O 1
ATOM 659 N N . ARG A 1 83 ? 2.886 17.170 7.119 1.00 82.56 83 ARG A N 1
ATOM 660 C CA . ARG A 1 83 ? 3.732 17.232 5.928 1.00 82.56 83 ARG A CA 1
ATOM 661 C C . ARG A 1 83 ? 5.160 16.898 6.351 1.00 82.56 83 ARG A C 1
ATOM 663 O O . ARG A 1 83 ? 5.667 17.488 7.296 1.00 82.56 83 ARG A O 1
ATOM 670 N N . GLY A 1 84 ? 5.780 15.941 5.671 1.00 72.12 84 GLY A N 1
ATOM 671 C CA . GLY A 1 84 ? 7.198 15.672 5.859 1.00 72.12 84 GLY A CA 1
ATOM 672 C C . GLY A 1 84 ? 8.026 16.738 5.150 1.00 72.12 84 GLY A C 1
ATOM 673 O O . GLY A 1 84 ? 7.747 17.050 3.988 1.00 72.12 84 GLY A O 1
ATOM 674 N N . ASP A 1 85 ? 9.048 17.269 5.817 1.00 71.31 85 ASP A N 1
ATOM 675 C CA . ASP A 1 85 ? 10.052 18.109 5.166 1.00 71.31 85 ASP A CA 1
ATOM 676 C C . ASP A 1 85 ? 10.802 17.249 4.153 1.00 71.31 85 ASP A C 1
ATOM 678 O O . ASP A 1 85 ? 11.577 16.359 4.511 1.00 71.31 85 ASP A O 1
ATOM 682 N N . ASP A 1 86 ? 10.489 17.448 2.870 1.00 70.50 86 ASP A N 1
ATOM 683 C CA . ASP A 1 86 ? 11.121 16.744 1.755 1.00 70.50 86 ASP A CA 1
ATOM 684 C C . ASP A 1 86 ? 11.079 15.201 1.835 1.00 70.50 86 ASP A C 1
ATOM 686 O O . ASP A 1 86 ? 11.885 14.497 1.215 1.00 70.50 86 ASP A O 1
ATOM 690 N N . SER A 1 87 ? 10.093 14.675 2.560 1.00 74.06 87 SER A N 1
ATOM 691 C CA . SER A 1 87 ? 9.867 13.252 2.811 1.00 74.06 87 SER A CA 1
ATOM 692 C C . SER A 1 87 ? 8.400 12.872 2.576 1.00 74.06 87 SER A C 1
ATOM 694 O O . SER A 1 87 ? 7.565 13.710 2.223 1.00 74.06 87 SER A O 1
ATOM 696 N N . TYR A 1 88 ? 8.081 11.580 2.700 1.00 75.00 88 TYR A N 1
ATOM 697 C CA . TYR A 1 88 ? 6.692 11.120 2.645 1.00 75.00 88 TYR A CA 1
ATOM 698 C C . TYR A 1 88 ? 5.876 11.748 3.787 1.00 75.00 88 TYR A C 1
ATOM 700 O O . TYR A 1 88 ? 6.414 11.936 4.883 1.00 75.00 88 TYR A O 1
ATOM 708 N N . PRO A 1 89 ? 4.591 12.068 3.558 1.00 83.25 89 PRO A N 1
ATOM 709 C CA . PRO A 1 89 ? 3.723 12.574 4.611 1.00 83.25 89 PRO A CA 1
ATOM 710 C C . PRO A 1 89 ? 3.624 11.572 5.765 1.00 83.25 89 PRO A C 1
ATOM 712 O O . PRO A 1 89 ? 3.586 10.354 5.576 1.00 83.25 89 PRO A O 1
ATOM 715 N N . GLN A 1 90 ? 3.561 12.101 6.980 1.00 88.25 90 GLN A N 1
ATOM 716 C CA . GLN A 1 90 ? 3.320 11.311 8.175 1.00 88.25 90 GLN A CA 1
ATOM 717 C C . GLN A 1 90 ? 1.823 11.313 8.453 1.00 88.25 90 GLN A C 1
ATOM 719 O O . GLN A 1 90 ? 1.261 12.320 8.873 1.00 88.25 90 GLN A O 1
ATOM 724 N N . TYR A 1 91 ? 1.158 10.199 8.170 1.00 90.06 91 TYR A N 1
ATOM 725 C CA . TYR A 1 91 ? -0.283 10.095 8.366 1.00 90.06 91 TYR A CA 1
ATOM 726 C C . TYR A 1 91 ? -0.666 9.970 9.827 1.00 90.06 91 TYR A C 1
ATOM 728 O O . TYR A 1 91 ? -0.014 9.253 10.589 1.00 90.06 91 TYR A O 1
ATOM 736 N N . ARG A 1 92 ? -1.802 10.583 10.169 1.00 91.62 92 ARG A N 1
ATOM 737 C CA . ARG A 1 92 ? -2.465 10.339 11.441 1.00 91.62 92 ARG A CA 1
ATOM 738 C C . ARG A 1 92 ? -2.685 8.840 11.651 1.00 91.62 92 ARG A C 1
ATOM 740 O O . ARG A 1 92 ? -3.318 8.181 10.827 1.00 91.62 92 ARG A O 1
ATOM 747 N N . ARG A 1 93 ? -2.243 8.334 12.798 1.00 93.88 93 ARG A N 1
ATOM 748 C CA . ARG A 1 93 ? -2.463 6.961 13.262 1.00 93.88 93 ARG A CA 1
ATOM 749 C C . ARG A 1 93 ? -2.973 7.033 14.689 1.00 93.88 93 ARG A C 1
ATOM 751 O O . ARG A 1 93 ? -2.233 7.432 15.584 1.00 93.88 93 ARG A O 1
ATOM 758 N N . ARG A 1 94 ? -4.250 6.699 14.875 1.00 91.44 94 ARG A N 1
ATOM 759 C CA . ARG A 1 94 ? -4.916 6.729 16.181 1.00 91.44 94 ARG A CA 1
ATOM 760 C C . ARG A 1 94 ? -4.522 5.506 16.999 1.00 91.44 94 ARG A C 1
ATOM 762 O O . ARG A 1 94 ? -4.342 4.427 16.434 1.00 91.44 94 ARG A O 1
ATOM 769 N N . PHE A 1 95 ? -4.415 5.686 18.308 1.00 90.38 95 PHE A N 1
ATOM 770 C CA . PHE A 1 95 ? -4.348 4.573 19.240 1.00 90.38 95 PHE A CA 1
ATOM 771 C C . PHE A 1 95 ? -5.773 4.079 19.501 1.00 90.38 95 PHE A C 1
ATOM 773 O O . PHE A 1 95 ? -6.547 4.774 20.152 1.00 90.38 95 PHE A O 1
ATOM 780 N N . ASP A 1 96 ? -6.097 2.911 18.955 1.00 87.25 96 ASP A N 1
ATOM 781 C CA . ASP A 1 96 ? -7.370 2.212 19.145 1.00 87.25 96 ASP A CA 1
ATOM 782 C C . ASP A 1 96 ? -7.084 0.795 19.671 1.00 87.25 96 ASP A C 1
ATOM 784 O O . ASP A 1 96 ? -5.924 0.376 19.749 1.00 87.25 96 ASP A O 1
ATOM 788 N N . THR A 1 97 ? -8.132 0.044 20.012 1.00 88.06 97 THR A N 1
ATOM 789 C CA . THR A 1 97 ? -8.008 -1.339 20.488 1.00 88.06 97 THR A CA 1
ATOM 790 C C . THR A 1 97 ? -7.310 -2.222 19.441 1.00 88.06 97 THR A C 1
ATOM 792 O O . THR A 1 97 ? -7.814 -2.341 18.321 1.00 88.06 97 THR A O 1
ATOM 795 N N . PRO A 1 98 ? -6.172 -2.863 19.776 1.00 90.19 98 PRO A N 1
ATOM 796 C CA . PRO A 1 98 ? -5.507 -3.802 18.878 1.00 90.19 98 PRO A CA 1
ATOM 797 C C . PRO A 1 98 ? -6.389 -5.010 18.547 1.00 90.19 98 PRO A C 1
ATOM 799 O O . PRO A 1 98 ? -7.147 -5.491 19.388 1.00 90.19 98 PRO A O 1
ATOM 802 N N . ILE A 1 99 ? -6.240 -5.537 17.335 1.00 88.56 99 ILE A N 1
ATOM 803 C CA . ILE A 1 99 ? -7.007 -6.669 16.812 1.00 88.56 99 ILE A CA 1
ATOM 804 C C . ILE A 1 99 ? -6.077 -7.886 16.689 1.00 88.56 99 ILE A C 1
ATOM 806 O O . ILE A 1 99 ? -5.006 -7.773 16.082 1.00 88.56 99 ILE A O 1
ATOM 810 N N . PRO A 1 100 ? -6.439 -9.058 17.240 1.00 89.06 100 PRO A N 1
ATOM 811 C CA . PRO A 1 100 ? -5.688 -10.286 17.014 1.00 89.06 100 PRO A CA 1
ATOM 812 C C . PRO A 1 100 ? -5.897 -10.760 15.572 1.00 89.06 100 PRO A C 1
ATOM 814 O O . PRO A 1 100 ? -7.027 -10.988 15.147 1.00 89.06 100 PRO A O 1
ATOM 817 N N . ILE A 1 101 ? -4.809 -10.923 14.818 1.00 84.75 101 ILE A N 1
ATOM 818 C CA . ILE A 1 101 ? -4.863 -11.510 13.467 1.00 84.75 101 ILE A CA 1
ATOM 819 C C . ILE A 1 101 ? -4.585 -13.018 13.480 1.00 84.75 101 ILE A C 1
ATOM 821 O O . ILE A 1 101 ? -4.948 -13.724 12.545 1.00 84.75 101 ILE A O 1
ATOM 825 N N . ASN A 1 102 ? -3.930 -13.515 14.532 1.00 82.88 102 ASN A N 1
ATOM 826 C CA . ASN A 1 102 ? -3.710 -14.929 14.824 1.00 82.88 102 ASN A CA 1
ATOM 827 C C . ASN A 1 102 ? -3.392 -15.095 16.329 1.00 82.88 102 ASN A C 1
ATOM 829 O O . ASN A 1 102 ? -3.378 -14.111 17.066 1.00 82.88 102 ASN A O 1
ATOM 833 N N . GLN A 1 103 ? -3.141 -16.327 16.793 1.00 78.50 103 GLN A N 1
ATOM 834 C CA . GLN A 1 103 ? -2.948 -16.633 18.224 1.00 78.50 103 GLN A CA 1
ATOM 835 C C . GLN A 1 103 ? -1.785 -15.869 18.883 1.00 78.50 103 GLN A C 1
ATOM 837 O O . GLN A 1 103 ? -1.827 -15.630 20.085 1.00 78.50 103 GLN A O 1
ATOM 842 N N . ASN A 1 104 ? -0.776 -15.458 18.106 1.00 83.12 104 ASN A N 1
ATOM 843 C CA . ASN A 1 104 ? 0.469 -14.890 18.633 1.00 83.12 104 ASN A CA 1
ATOM 844 C C . ASN A 1 104 ? 0.707 -13.432 18.213 1.00 83.12 104 ASN A C 1
ATOM 846 O O . ASN A 1 104 ? 1.659 -12.810 18.681 1.00 83.12 104 ASN A O 1
ATOM 850 N N . VAL A 1 105 ? -0.110 -12.888 17.306 1.00 86.56 105 VAL A N 1
ATOM 851 C CA . VAL A 1 105 ? 0.104 -11.568 16.711 1.00 86.56 105 VAL A CA 1
ATOM 852 C C . VAL A 1 105 ? -1.157 -10.725 16.818 1.00 86.56 105 VAL A C 1
ATOM 854 O O . VAL A 1 105 ? -2.181 -10.977 16.178 1.00 86.56 105 VAL A O 1
ATOM 857 N N . THR A 1 106 ? -1.030 -9.658 17.594 1.00 90.06 106 THR A N 1
ATOM 858 C CA . THR A 1 106 ? -1.963 -8.538 17.662 1.00 90.06 106 THR A CA 1
ATOM 859 C C . THR A 1 106 ? -1.440 -7.378 16.833 1.00 90.06 106 THR A C 1
ATOM 861 O O . THR A 1 106 ? -0.252 -7.047 16.856 1.00 90.06 106 THR A O 1
ATOM 864 N N . ILE A 1 107 ? -2.344 -6.755 16.085 1.00 89.44 107 ILE A N 1
ATOM 865 C CA . ILE A 1 107 ? -2.040 -5.651 15.187 1.00 89.44 107 ILE A CA 1
ATOM 866 C C . ILE A 1 107 ? -2.894 -4.446 15.541 1.00 89.44 107 ILE A C 1
ATOM 868 O O . ILE A 1 107 ? -4.064 -4.557 15.884 1.00 89.44 107 ILE A O 1
ATOM 872 N N . ASP A 1 108 ? -2.289 -3.273 15.435 1.00 92.31 108 ASP A N 1
ATOM 873 C CA . ASP A 1 108 ? -2.948 -1.987 15.588 1.00 92.31 108 ASP A CA 1
ATOM 874 C C . ASP A 1 108 ? -2.730 -1.114 14.341 1.00 92.31 108 ASP A C 1
ATOM 876 O O . ASP A 1 108 ? -2.086 -1.504 13.357 1.00 92.31 108 ASP A O 1
ATOM 880 N N . ASN A 1 109 ? -3.233 0.118 14.401 1.00 93.06 109 ASN A N 1
ATOM 881 C CA . ASN A 1 109 ? -3.140 1.088 13.315 1.00 93.06 109 ASN A CA 1
ATOM 882 C C . ASN A 1 109 ? -1.702 1.421 12.878 1.00 93.06 109 ASN A C 1
ATOM 884 O O . ASN A 1 109 ? -1.535 2.065 11.845 1.00 93.06 109 ASN A O 1
ATOM 888 N N . ARG A 1 110 ? -0.642 1.014 13.592 1.00 93.25 110 ARG A N 1
ATOM 889 C CA . ARG A 1 110 ? 0.757 1.240 13.182 1.00 93.25 110 ARG A CA 1
ATOM 890 C C . ARG A 1 110 ? 1.202 0.357 12.026 1.00 93.25 110 ARG A C 1
ATOM 892 O O . ARG A 1 110 ? 2.181 0.694 11.359 1.00 93.25 110 ARG A O 1
ATOM 899 N N . TRP A 1 111 ? 0.501 -0.744 11.784 1.00 93.69 111 TRP A N 1
ATOM 900 C CA . TRP A 1 111 ? 0.818 -1.712 10.731 1.00 93.69 111 TRP A CA 1
ATOM 901 C C . TRP A 1 111 ? 0.027 -1.488 9.446 1.00 93.69 111 TRP A C 1
ATOM 903 O O . TRP A 1 111 ? 0.368 -2.054 8.412 1.00 93.69 111 TRP A O 1
ATOM 913 N N . VAL A 1 112 ? -1.007 -0.647 9.488 1.00 93.69 112 VAL A N 1
ATOM 914 C CA . VAL A 1 112 ? -1.879 -0.402 8.337 1.00 93.69 112 VAL A CA 1
ATOM 915 C C . VAL A 1 112 ? -1.160 0.455 7.291 1.00 93.69 112 VAL A C 1
ATOM 917 O O . VAL A 1 112 ? -0.624 1.526 7.597 1.00 93.69 112 VAL A O 1
ATOM 920 N N . VAL A 1 113 ? -1.132 -0.015 6.051 1.00 94.56 113 VAL A N 1
ATOM 921 C CA . VAL A 1 113 ? -0.623 0.700 4.878 1.00 94.56 113 VAL A CA 1
ATOM 922 C C . VAL A 1 113 ? -1.640 1.775 4.471 1.00 94.56 113 VAL A C 1
ATOM 924 O O . VAL A 1 113 ? -2.829 1.475 4.468 1.00 94.56 113 VAL A O 1
ATOM 927 N N . PRO A 1 114 ? -1.230 3.021 4.158 1.00 93.06 114 PRO A N 1
ATOM 928 C CA . PRO A 1 114 ? -2.148 4.066 3.700 1.00 93.06 114 PRO A CA 1
ATOM 929 C C . PRO A 1 114 ? -2.976 3.634 2.484 1.00 93.06 114 PRO A C 1
ATOM 931 O O . PRO A 1 114 ? -2.437 3.133 1.499 1.00 93.06 114 PRO A O 1
ATOM 934 N N . TYR A 1 115 ? -4.289 3.852 2.537 1.00 94.56 115 TYR A N 1
ATOM 935 C CA . TYR A 1 115 ? -5.214 3.404 1.498 1.00 94.56 115 TYR A CA 1
ATOM 936 C C . TYR A 1 115 ? -6.371 4.385 1.313 1.00 94.56 115 TYR A C 1
ATOM 938 O O . TYR A 1 115 ? -6.658 5.227 2.166 1.00 94.56 115 TYR A O 1
ATOM 946 N N . ASN A 1 116 ? -7.057 4.254 0.181 1.00 94.25 116 ASN A N 1
ATOM 947 C CA . ASN A 1 116 ? -8.353 4.877 -0.049 1.00 94.25 116 ASN A CA 1
ATOM 948 C C . ASN A 1 116 ? -9.432 3.779 0.023 1.00 94.25 116 ASN A C 1
ATOM 950 O O . ASN A 1 116 ? -9.334 2.822 -0.751 1.00 94.25 116 ASN A O 1
ATOM 954 N N . PRO A 1 117 ? -10.450 3.892 0.900 1.00 94.00 117 PRO A N 1
ATOM 955 C CA . PRO A 1 117 ? -11.460 2.846 1.071 1.00 94.00 117 PRO A CA 1
ATOM 956 C C . PRO A 1 117 ? -12.187 2.468 -0.222 1.00 94.00 117 PRO A C 1
ATOM 958 O O . PRO A 1 117 ? -12.414 1.292 -0.479 1.00 94.00 117 PRO A O 1
ATOM 961 N N . TRP A 1 118 ? -12.502 3.445 -1.074 1.00 95.25 118 TRP A N 1
ATOM 962 C CA . TRP A 1 118 ? -13.193 3.184 -2.335 1.00 95.25 118 TRP A CA 1
ATOM 963 C C . TRP A 1 118 ? -12.313 2.416 -3.325 1.00 95.25 118 TRP A C 1
ATOM 965 O O . TRP A 1 118 ? -12.782 1.466 -3.945 1.00 95.25 118 TRP A O 1
ATOM 975 N N . LEU A 1 119 ? -11.031 2.780 -3.454 1.00 96.25 119 LEU A N 1
ATOM 976 C CA . LEU A 1 119 ? -10.095 2.049 -4.319 1.00 96.25 119 LEU A CA 1
ATOM 977 C C . LEU A 1 119 ? -9.861 0.621 -3.820 1.00 96.25 119 LEU A C 1
ATOM 979 O O . LEU A 1 119 ? -9.830 -0.298 -4.634 1.00 96.25 119 LEU A O 1
ATOM 983 N N . LEU A 1 120 ? -9.735 0.443 -2.502 1.00 96.31 120 LEU A N 1
ATOM 984 C CA . LEU A 1 120 ? -9.591 -0.871 -1.879 1.00 96.31 120 LEU A CA 1
ATOM 985 C C . LEU A 1 120 ? -10.788 -1.770 -2.215 1.00 96.31 120 LEU A C 1
ATOM 987 O O . LEU A 1 120 ? -10.596 -2.872 -2.717 1.00 96.31 120 LEU A O 1
ATOM 991 N N . LEU A 1 121 ? -12.012 -1.270 -2.016 1.00 94.81 121 LEU A N 1
ATOM 992 C CA . LEU A 1 121 ? -13.237 -2.018 -2.313 1.00 94.81 121 LEU A CA 1
ATOM 993 C C . LEU A 1 121 ? -13.423 -2.276 -3.812 1.00 94.81 121 LEU A C 1
ATOM 995 O O . LEU A 1 121 ? -13.886 -3.342 -4.199 1.00 94.81 121 LEU A O 1
ATOM 999 N N . LYS A 1 122 ? -13.063 -1.314 -4.669 1.00 96.00 122 LYS A N 1
ATOM 1000 C CA . LYS A 1 122 ? -13.237 -1.434 -6.122 1.00 96.00 122 LYS A CA 1
ATOM 1001 C C . LYS A 1 122 ? -12.322 -2.485 -6.749 1.00 96.00 122 LYS A C 1
ATOM 1003 O O . LYS A 1 122 ? -12.741 -3.159 -7.685 1.00 96.00 122 LYS A O 1
ATOM 1008 N N . TYR A 1 123 ? -11.070 -2.558 -6.305 1.00 95.62 123 TYR A N 1
ATOM 1009 C CA . TYR A 1 123 ? -10.048 -3.396 -6.941 1.00 95.62 123 TYR A CA 1
ATOM 1010 C C . TYR A 1 123 ? -9.697 -4.657 -6.155 1.00 95.62 123 TYR A C 1
ATOM 1012 O O . TYR A 1 123 ? -8.932 -5.468 -6.669 1.00 95.62 123 TYR A O 1
ATOM 1020 N N . ASP A 1 124 ? -10.211 -4.804 -4.935 1.00 95.62 124 ASP A N 1
ATOM 1021 C CA . ASP A 1 124 ? -10.026 -5.977 -4.079 1.00 95.62 124 ASP A CA 1
ATOM 1022 C C . ASP A 1 124 ? -8.565 -6.462 -3.979 1.00 95.62 124 ASP A C 1
ATOM 1024 O O . ASP A 1 124 ? -8.243 -7.638 -4.159 1.00 95.62 124 ASP A O 1
ATOM 1028 N N . CYS A 1 125 ? -7.638 -5.528 -3.761 1.00 94.94 125 CYS A N 1
ATOM 1029 C CA . CYS A 1 125 ? -6.214 -5.837 -3.711 1.00 94.94 125 CYS A CA 1
ATOM 1030 C C . CYS A 1 125 ? -5.433 -4.867 -2.826 1.00 94.94 125 CYS A C 1
ATOM 1032 O O . CYS A 1 125 ? -5.922 -3.815 -2.406 1.00 94.94 125 CYS A O 1
ATOM 1034 N N . HIS A 1 126 ? -4.167 -5.206 -2.573 1.00 94.56 126 HIS A N 1
ATOM 1035 C CA . HIS A 1 126 ? -3.255 -4.324 -1.861 1.00 94.56 126 HIS A CA 1
ATOM 1036 C C . HIS A 1 126 ? -2.933 -3.066 -2.693 1.00 94.56 126 HIS A C 1
ATOM 1038 O O . HIS A 1 126 ? -2.131 -3.109 -3.629 1.00 94.56 126 HIS A O 1
ATOM 1044 N N . ILE A 1 127 ? -3.461 -1.910 -2.280 1.00 93.00 127 ILE A N 1
ATOM 1045 C CA . ILE A 1 127 ? -3.189 -0.597 -2.883 1.00 93.00 127 ILE A CA 1
ATOM 1046 C C . ILE A 1 127 ? -2.606 0.359 -1.839 1.00 93.00 127 ILE A C 1
ATOM 1048 O O . ILE A 1 127 ? -3.283 0.737 -0.890 1.00 93.00 127 ILE A O 1
ATOM 1052 N N . ASN A 1 128 ? -1.372 0.819 -2.059 1.00 91.81 128 ASN A N 1
ATOM 1053 C CA . ASN A 1 128 ? -0.798 1.907 -1.266 1.00 91.81 128 ASN A CA 1
ATOM 1054 C C . ASN A 1 128 ? -1.136 3.263 -1.901 1.00 91.81 128 ASN A C 1
ATOM 1056 O O . ASN A 1 128 ? -0.753 3.508 -3.047 1.00 91.81 128 ASN A O 1
ATOM 1060 N N . VAL A 1 129 ? -1.811 4.145 -1.162 1.00 89.44 129 VAL A N 1
ATOM 1061 C CA . VAL A 1 129 ? -2.184 5.492 -1.623 1.00 89.44 129 VAL A CA 1
ATOM 1062 C C . VAL A 1 129 ? -1.462 6.547 -0.796 1.00 89.44 129 VAL A C 1
ATOM 1064 O O . VAL A 1 129 ? -1.684 6.671 0.404 1.00 89.44 129 VAL A O 1
ATOM 1067 N N . GLU A 1 130 ? -0.633 7.347 -1.462 1.00 85.38 130 GLU A N 1
ATOM 1068 C CA . GLU A 1 130 ? 0.232 8.349 -0.835 1.00 85.38 130 GLU A CA 1
ATOM 1069 C C . GLU A 1 130 ? -0.076 9.751 -1.384 1.00 85.38 130 GLU A C 1
ATOM 1071 O O . GLU A 1 130 ? -0.323 9.931 -2.578 1.00 85.38 130 GLU A O 1
ATOM 1076 N N . ILE A 1 131 ? -0.021 10.768 -0.523 1.00 82.31 131 ILE A N 1
ATOM 1077 C CA . ILE A 1 131 ? -0.189 12.172 -0.902 1.00 82.31 131 ILE A CA 1
ATOM 1078 C C . ILE A 1 131 ? 1.150 12.682 -1.434 1.00 82.31 131 ILE A C 1
ATOM 1080 O O . ILE A 1 131 ? 2.180 12.652 -0.759 1.00 82.31 131 ILE A O 1
ATOM 1084 N N . CYS A 1 132 ? 1.120 13.212 -2.652 1.00 77.19 132 CYS A N 1
ATOM 1085 C CA . CYS A 1 132 ? 2.268 13.822 -3.307 1.00 77.19 132 CYS A CA 1
ATOM 1086 C C . CYS A 1 132 ? 2.270 15.341 -3.058 1.00 77.19 132 CYS A C 1
ATOM 1088 O O . CYS A 1 132 ? 1.614 16.082 -3.780 1.00 77.19 132 CYS A O 1
ATOM 1090 N N . SER A 1 133 ? 2.980 15.811 -2.024 1.00 75.25 133 SER A N 1
ATOM 1091 C CA . SER A 1 133 ? 3.004 17.238 -1.632 1.00 75.25 133 SER A CA 1
ATOM 1092 C C . SER A 1 133 ? 4.375 17.925 -1.753 1.00 75.25 133 SER A C 1
ATOM 1094 O O . SER A 1 133 ? 4.532 19.081 -1.350 1.00 75.25 133 SER A O 1
ATOM 1096 N N . SER A 1 134 ? 5.388 17.239 -2.293 1.00 74.25 134 SER A N 1
ATOM 1097 C CA . SER A 1 134 ? 6.741 17.777 -2.491 1.00 74.25 134 SER A CA 1
ATOM 1098 C C . SER A 1 134 ? 7.187 17.658 -3.951 1.00 74.25 134 SER A C 1
ATOM 1100 O O . SER A 1 134 ? 6.818 16.721 -4.662 1.00 74.25 134 SER A O 1
ATOM 1102 N N . ILE A 1 135 ? 8.046 18.582 -4.396 1.00 75.75 135 ILE A N 1
ATOM 1103 C CA . ILE A 1 135 ? 8.649 18.547 -5.741 1.00 75.75 135 ILE A CA 1
ATOM 1104 C C . ILE A 1 135 ? 9.470 17.260 -5.936 1.00 75.75 135 ILE A C 1
ATOM 1106 O O . ILE A 1 135 ? 9.526 16.718 -7.040 1.00 75.75 135 ILE A O 1
ATOM 1110 N N . LYS A 1 136 ? 10.061 16.711 -4.865 1.00 71.12 136 LYS A N 1
ATOM 1111 C CA . LYS A 1 136 ? 10.749 15.409 -4.885 1.00 71.12 136 LYS A CA 1
ATOM 1112 C C . LYS A 1 136 ? 9.810 14.265 -5.283 1.00 71.12 136 LYS A C 1
ATOM 1114 O O . LYS A 1 136 ? 10.204 13.416 -6.081 1.00 71.12 136 LYS A O 1
ATOM 1119 N N . ASN A 1 137 ? 8.564 14.273 -4.812 1.00 69.69 137 ASN A N 1
ATOM 1120 C CA . ASN A 1 137 ? 7.573 13.260 -5.183 1.00 69.69 137 ASN A CA 1
ATOM 1121 C C . ASN A 1 137 ? 7.093 13.435 -6.636 1.00 69.69 137 ASN A C 1
ATOM 1123 O O . ASN A 1 137 ? 6.882 12.446 -7.335 1.00 69.69 137 ASN A O 1
ATOM 1127 N N . ILE A 1 138 ? 7.022 14.671 -7.142 1.00 73.50 138 ILE A N 1
ATOM 1128 C CA . ILE A 1 138 ? 6.776 14.927 -8.572 1.00 73.50 138 ILE A CA 1
ATOM 1129 C C . ILE A 1 138 ? 7.937 14.379 -9.409 1.00 73.50 138 ILE A C 1
ATOM 1131 O O . ILE A 1 138 ? 7.706 13.609 -10.337 1.00 73.50 138 ILE A O 1
ATOM 1135 N N . LYS A 1 139 ? 9.194 14.673 -9.045 1.00 75.31 139 LYS A N 1
ATOM 1136 C CA . LYS A 1 139 ? 10.372 14.067 -9.696 1.00 75.31 139 LYS A CA 1
ATOM 1137 C C . LYS A 1 139 ? 10.300 12.542 -9.681 1.00 75.31 139 LYS A C 1
ATOM 1139 O O . LYS A 1 139 ? 10.715 11.907 -10.644 1.00 75.31 139 LYS A O 1
ATOM 1144 N N . TYR A 1 140 ? 9.762 11.952 -8.617 1.00 69.81 140 TYR A N 1
ATOM 1145 C CA . TYR A 1 140 ? 9.541 10.515 -8.530 1.00 69.81 140 TYR A CA 1
ATOM 1146 C C . TYR A 1 140 ? 8.484 10.030 -9.532 1.00 69.81 140 TYR A C 1
ATOM 1148 O O . TYR A 1 140 ? 8.741 9.060 -10.234 1.00 69.81 140 TYR A O 1
ATOM 1156 N N . LEU A 1 141 ? 7.349 10.715 -9.691 1.00 70.44 141 LEU A N 1
ATOM 1157 C CA . LEU A 1 141 ? 6.359 10.381 -10.725 1.00 70.44 141 LEU A CA 1
ATOM 1158 C C . LEU A 1 141 ? 6.988 10.403 -12.125 1.00 70.44 141 LEU A C 1
ATOM 1160 O O . LEU A 1 141 ? 6.906 9.418 -12.856 1.00 70.44 141 LEU A O 1
ATOM 1164 N N . TYR A 1 142 ? 7.699 11.487 -12.450 1.00 73.88 142 TYR A N 1
ATOM 1165 C CA . TYR A 1 142 ? 8.432 11.610 -13.710 1.00 73.88 142 TYR A CA 1
ATOM 1166 C C . TYR A 1 142 ? 9.481 10.505 -13.844 1.00 73.88 142 TYR A C 1
ATOM 1168 O O . TYR A 1 142 ? 9.553 9.861 -14.885 1.00 73.88 142 TYR A O 1
ATOM 1176 N N . LYS A 1 143 ? 10.232 10.186 -12.783 1.00 72.44 143 LYS A N 1
ATOM 1177 C CA . LYS A 1 143 ? 11.138 9.037 -12.792 1.00 72.44 143 LYS A CA 1
ATOM 1178 C C . LYS A 1 143 ? 10.397 7.776 -13.205 1.00 72.44 143 LYS A C 1
ATOM 1180 O O . LYS A 1 143 ? 10.951 7.066 -14.007 1.00 72.44 143 LYS A O 1
ATOM 1185 N N . TYR A 1 144 ? 9.192 7.477 -12.730 1.00 66.06 144 TYR A N 1
ATOM 1186 C CA . TYR A 1 144 ? 8.489 6.246 -13.121 1.00 66.06 144 TYR A CA 1
ATOM 1187 C C . TYR A 1 144 ? 7.890 6.296 -14.529 1.00 66.06 144 TYR A C 1
ATOM 1189 O O . TYR A 1 144 ? 7.917 5.285 -15.224 1.00 66.06 144 TYR A O 1
ATOM 1197 N N . CYS A 1 145 ? 7.409 7.455 -14.978 1.00 67.19 145 CYS A N 1
ATOM 1198 C CA . CYS A 1 145 ? 6.935 7.637 -16.352 1.00 67.19 145 CYS A CA 1
ATOM 1199 C C . CYS A 1 145 ? 8.073 7.538 -17.380 1.00 67.19 145 CYS A C 1
ATOM 1201 O O . CYS A 1 145 ? 7.877 7.010 -18.474 1.00 67.19 145 CYS A O 1
ATOM 1203 N N . TYR A 1 146 ? 9.257 8.040 -17.020 1.00 67.50 146 TYR A N 1
ATOM 1204 C CA . TYR A 1 146 ? 10.419 8.160 -17.900 1.00 67.50 146 TYR A CA 1
ATOM 1205 C C . TYR A 1 146 ? 11.556 7.196 -17.561 1.00 67.50 146 TYR A C 1
ATOM 1207 O O . TYR A 1 146 ? 12.571 7.199 -18.259 1.00 67.50 146 TYR A O 1
ATOM 1215 N N . LYS A 1 147 ? 11.418 6.354 -16.527 1.00 67.62 147 LYS A N 1
ATOM 1216 C CA . LYS A 1 147 ? 12.344 5.248 -16.268 1.00 67.62 147 LYS A CA 1
ATOM 1217 C C . LYS A 1 147 ? 12.267 4.406 -17.521 1.00 67.62 147 LYS A C 1
ATOM 1219 O O . LYS A 1 147 ? 11.208 3.865 -17.843 1.00 67.62 147 LYS A O 1
ATOM 1224 N N . GLY A 1 148 ? 13.365 4.418 -18.270 1.00 63.03 148 GLY A N 1
ATOM 1225 C CA . GLY A 1 148 ? 13.449 3.711 -19.529 1.00 63.03 148 GLY A CA 1
ATOM 1226 C C . GLY A 1 148 ? 12.944 2.281 -19.336 1.00 63.03 148 GLY A C 1
ATOM 1227 O O . GLY A 1 148 ? 13.140 1.710 -18.261 1.00 63.03 148 GLY A O 1
ATOM 1228 N N . PRO A 1 149 ? 12.243 1.728 -20.328 1.00 62.41 149 PRO A N 1
ATOM 1229 C CA . PRO A 1 149 ? 11.786 0.351 -20.253 1.00 62.41 149 PRO A CA 1
ATOM 1230 C C . PRO A 1 149 ? 12.970 -0.569 -19.952 1.00 62.41 149 PRO A C 1
ATOM 1232 O O . PRO A 1 149 ? 14.028 -0.426 -20.573 1.00 62.41 149 PRO A O 1
ATOM 1235 N N . ASP A 1 150 ? 12.781 -1.465 -18.983 1.00 67.69 150 ASP A N 1
ATOM 1236 C CA . ASP A 1 150 ? 13.803 -2.429 -18.591 1.00 67.69 150 ASP A CA 1
ATOM 1237 C C . ASP A 1 150 ? 14.190 -3.263 -19.830 1.00 67.69 150 ASP A C 1
ATOM 1239 O O . ASP A 1 150 ? 13.334 -3.643 -20.639 1.00 67.69 150 ASP A O 1
ATOM 1243 N N . ARG A 1 151 ? 15.494 -3.471 -20.030 1.00 68.62 151 ARG A N 1
ATOM 1244 C CA . ARG A 1 151 ? 15.993 -4.352 -21.091 1.00 68.62 151 ARG A CA 1
ATOM 1245 C C . ARG A 1 151 ? 16.013 -5.780 -20.574 1.00 68.62 151 ARG A C 1
ATOM 1247 O O . ARG A 1 151 ? 16.378 -6.015 -19.424 1.00 68.62 151 ARG A O 1
ATOM 1254 N N . VAL A 1 152 ? 15.600 -6.704 -21.421 1.00 67.69 152 VAL A N 1
ATOM 1255 C CA . VAL A 1 152 ? 15.585 -8.136 -21.155 1.00 67.69 152 VAL A CA 1
ATOM 1256 C C . VAL A 1 152 ? 16.403 -8.799 -22.249 1.00 67.69 152 VAL A C 1
ATOM 1258 O O . VAL A 1 152 ? 16.117 -8.609 -23.427 1.00 67.69 152 VAL A O 1
ATOM 1261 N N . ALA A 1 153 ? 17.393 -9.585 -21.839 1.00 69.25 153 ALA A N 1
ATOM 1262 C CA . ALA A 1 153 ? 18.042 -10.550 -22.709 1.00 69.25 153 ALA A CA 1
ATOM 1263 C C . ALA A 1 153 ? 17.256 -11.865 -22.624 1.00 69.25 153 ALA A C 1
ATOM 1265 O O . ALA A 1 153 ? 17.046 -12.382 -21.525 1.00 69.25 153 ALA A O 1
ATOM 1266 N N . MET A 1 154 ? 16.790 -12.380 -23.760 1.00 67.75 154 MET A N 1
ATOM 1267 C CA . MET A 1 154 ? 16.136 -13.690 -23.847 1.00 67.75 154 MET A CA 1
ATOM 1268 C C . MET A 1 154 ? 16.963 -14.637 -24.705 1.00 67.75 154 MET A C 1
ATOM 1270 O O . MET A 1 154 ? 17.361 -14.262 -25.804 1.00 67.75 154 MET A O 1
ATOM 1274 N N . GLU A 1 155 ? 17.171 -15.857 -24.205 1.00 72.12 155 GLU A N 1
ATOM 1275 C CA . GLU A 1 155 ? 17.776 -16.954 -24.963 1.00 72.12 155 GLU A CA 1
ATOM 1276 C C . GLU A 1 155 ? 16.724 -17.578 -25.895 1.00 72.12 155 GLU A C 1
ATOM 1278 O O . GLU A 1 155 ? 15.662 -18.009 -25.435 1.00 72.12 155 GLU A O 1
ATOM 1283 N N . VAL A 1 156 ? 16.997 -17.626 -27.199 1.00 67.69 156 VAL A N 1
ATOM 1284 C CA . VAL A 1 156 ? 16.094 -18.198 -28.208 1.00 67.69 156 VAL A CA 1
ATOM 1285 C C . VAL A 1 156 ? 16.659 -19.529 -28.703 1.00 67.69 156 VAL A C 1
ATOM 1287 O O . VAL A 1 156 ? 17.317 -19.597 -29.729 1.00 67.69 156 VAL A O 1
ATOM 1290 N N . HIS A 1 157 ? 16.347 -20.594 -27.959 1.00 64.81 157 HIS A N 1
ATOM 1291 C CA . HIS A 1 157 ? 16.566 -22.015 -28.279 1.00 64.81 157 HIS A CA 1
ATOM 1292 C C . HIS A 1 157 ? 18.010 -22.528 -28.492 1.00 64.81 157 HIS A C 1
ATOM 1294 O O . HIS A 1 157 ? 18.868 -21.934 -29.134 1.00 64.81 157 HIS A O 1
ATOM 1300 N N . ARG A 1 158 ? 18.232 -23.761 -28.012 1.00 57.84 158 ARG A N 1
ATOM 1301 C CA . ARG A 1 158 ? 19.462 -24.539 -28.203 1.00 57.84 158 ARG A CA 1
ATOM 1302 C C . ARG A 1 158 ? 19.464 -25.223 -29.568 1.00 57.84 158 ARG A C 1
ATOM 1304 O O . ARG A 1 158 ? 18.916 -26.313 -29.715 1.00 57.84 158 ARG A O 1
ATOM 1311 N N . SER A 1 159 ? 20.089 -24.595 -30.555 1.00 59.12 159 SER A N 1
ATOM 1312 C CA . SER A 1 159 ? 20.528 -25.292 -31.767 1.00 59.12 159 SER A CA 1
ATOM 1313 C C . SER A 1 159 ? 21.867 -26.001 -31.497 1.00 59.12 159 SER A C 1
ATOM 1315 O O . SER A 1 159 ? 22.642 -25.564 -30.647 1.00 59.12 159 SER A O 1
ATOM 1317 N N . SER A 1 160 ? 22.160 -27.096 -32.205 1.00 64.62 160 SER A N 1
ATOM 1318 C CA . SER A 1 160 ? 23.451 -27.804 -32.124 1.00 64.62 160 SER A CA 1
ATOM 1319 C C . SER A 1 160 ? 24.632 -26.995 -32.679 1.00 64.62 160 SER A C 1
ATOM 1321 O O . SER A 1 160 ? 25.781 -27.385 -32.486 1.00 64.62 160 SER A O 1
ATOM 1323 N N . HIS A 1 161 ? 24.360 -25.874 -33.352 1.00 64.44 161 HIS A N 1
ATOM 1324 C CA . HIS A 1 161 ? 25.358 -24.918 -33.810 1.00 64.44 161 HIS A CA 1
ATOM 1325 C C . HIS A 1 161 ? 25.409 -23.723 -32.848 1.00 64.44 161 HIS A C 1
ATOM 1327 O O . HIS A 1 161 ? 24.413 -23.034 -32.616 1.00 64.44 161 HIS A O 1
ATOM 1333 N N . TYR A 1 162 ? 26.581 -23.528 -32.243 1.00 60.28 162 TYR A N 1
ATOM 1334 C CA . TYR A 1 162 ? 26.840 -22.511 -31.229 1.00 60.28 162 TYR A CA 1
ATOM 1335 C C . TYR A 1 162 ? 27.192 -21.179 -31.906 1.00 60.28 162 TYR A C 1
ATOM 1337 O O . TYR A 1 162 ? 28.326 -20.984 -32.335 1.00 60.28 162 TYR A O 1
ATOM 1345 N N . ASP A 1 163 ? 26.213 -20.282 -32.018 1.00 64.50 163 ASP A N 1
ATOM 1346 C CA . ASP A 1 163 ? 26.402 -18.887 -32.428 1.00 64.50 163 ASP A CA 1
ATOM 1347 C C . ASP A 1 163 ? 25.909 -17.976 -31.292 1.00 64.50 163 ASP A C 1
ATOM 1349 O O . ASP A 1 163 ? 24.710 -17.875 -31.027 1.00 64.50 163 ASP A O 1
ATOM 1353 N N . GLU A 1 164 ? 26.852 -17.342 -30.593 1.00 55.75 164 GLU A N 1
ATOM 1354 C CA . GLU A 1 164 ? 26.611 -16.486 -29.424 1.00 55.75 164 GLU A CA 1
ATOM 1355 C C . GLU A 1 164 ? 25.738 -15.260 -29.756 1.00 55.75 164 GLU A C 1
ATOM 1357 O O . GLU A 1 164 ? 24.972 -14.800 -28.908 1.00 55.75 164 GLU A O 1
ATOM 1362 N N . VAL A 1 165 ? 25.798 -14.756 -30.998 1.00 62.19 165 VAL A N 1
ATOM 1363 C CA . VAL A 1 165 ? 25.047 -13.567 -31.437 1.00 62.19 165 VAL A CA 1
ATOM 1364 C C . VAL A 1 165 ? 23.596 -13.917 -31.768 1.00 62.19 165 VAL A C 1
ATOM 1366 O O . VAL A 1 165 ? 22.696 -13.126 -31.495 1.00 62.19 165 VAL A O 1
ATOM 1369 N N . GLN A 1 166 ? 23.343 -15.108 -32.316 1.00 58.75 166 GLN A N 1
ATOM 1370 C CA . GLN A 1 166 ? 21.986 -15.554 -32.660 1.00 58.75 166 GLN A CA 1
ATOM 1371 C C . GLN A 1 166 ? 21.178 -16.052 -31.457 1.00 58.75 166 GLN A C 1
ATOM 1373 O O . GLN A 1 166 ? 19.951 -16.121 -31.529 1.00 58.75 166 GLN A O 1
ATOM 1378 N N . GLN A 1 167 ? 21.839 -16.391 -30.348 1.00 64.44 167 GLN A N 1
ATOM 1379 C CA . GLN A 1 167 ? 21.173 -16.986 -29.189 1.00 64.44 167 GLN A CA 1
ATOM 1380 C C . GLN A 1 167 ? 20.479 -15.973 -28.282 1.00 64.44 167 GLN A C 1
ATOM 1382 O O . GLN A 1 167 ? 19.550 -16.364 -27.579 1.00 64.44 167 GLN A O 1
ATOM 1387 N N . PHE A 1 168 ? 20.864 -14.694 -28.298 1.00 64.00 168 PHE A N 1
ATOM 1388 C CA . PHE A 1 168 ? 20.315 -13.698 -27.378 1.00 64.00 168 PHE A CA 1
ATOM 1389 C C . PHE A 1 168 ? 19.628 -12.545 -28.103 1.00 64.00 168 PHE A C 1
ATOM 1391 O O . PHE A 1 168 ? 20.238 -11.809 -28.872 1.00 64.00 168 PHE A O 1
ATOM 1398 N N . ILE A 1 169 ? 18.353 -12.325 -27.784 1.00 69.38 169 ILE A N 1
ATOM 1399 C CA . ILE A 1 169 ? 17.637 -11.115 -28.193 1.00 69.38 169 ILE A CA 1
ATOM 1400 C C . ILE A 1 169 ? 17.760 -10.074 -27.075 1.00 69.38 169 ILE A C 1
ATOM 1402 O O . ILE A 1 169 ? 17.236 -10.291 -25.981 1.00 69.38 169 ILE A O 1
ATOM 1406 N N . ASP A 1 170 ? 18.393 -8.926 -27.359 1.00 70.62 170 ASP A N 1
ATOM 1407 C CA . ASP A 1 170 ? 18.269 -7.714 -26.529 1.00 70.62 170 ASP A CA 1
ATOM 1408 C C . ASP A 1 170 ? 16.918 -7.049 -26.826 1.00 70.62 170 ASP A C 1
ATOM 1410 O O . ASP A 1 170 ? 16.746 -6.312 -27.802 1.00 70.62 170 ASP A O 1
ATOM 1414 N N . ALA A 1 171 ? 15.924 -7.351 -25.995 1.00 71.62 171 ALA A N 1
ATOM 1415 C CA . ALA A 1 171 ? 14.570 -6.848 -26.128 1.00 71.62 171 ALA A CA 1
ATOM 1416 C C . ALA A 1 171 ? 14.252 -5.788 -25.072 1.00 71.62 171 ALA A C 1
ATOM 1418 O O . ALA A 1 171 ? 14.799 -5.724 -23.970 1.00 71.62 171 ALA A O 1
ATOM 1419 N N . ARG A 1 172 ? 13.277 -4.943 -25.399 1.00 70.56 172 ARG A N 1
ATOM 1420 C CA . ARG A 1 172 ? 12.775 -3.899 -24.510 1.00 70.56 172 ARG A CA 1
ATOM 1421 C C . ARG A 1 172 ? 11.435 -4.320 -23.922 1.00 70.56 172 ARG A C 1
ATOM 1423 O O . ARG A 1 172 ? 10.467 -4.471 -24.665 1.00 70.56 172 ARG A O 1
ATOM 1430 N N . TRP A 1 173 ? 11.347 -4.420 -22.597 1.00 72.69 173 TRP A N 1
ATOM 1431 C CA . TRP A 1 173 ? 10.089 -4.718 -21.916 1.00 72.69 173 TRP A CA 1
ATOM 1432 C C . TRP A 1 173 ? 9.084 -3.574 -22.095 1.00 72.69 173 TRP A C 1
ATOM 1434 O O . TRP A 1 173 ? 9.377 -2.402 -21.840 1.00 72.69 173 TRP A O 1
ATOM 1444 N N . ILE A 1 174 ? 7.866 -3.903 -22.516 1.00 73.62 174 ILE A N 1
ATOM 1445 C CA . ILE A 1 174 ? 6.746 -2.963 -22.577 1.00 73.62 174 ILE A CA 1
ATOM 1446 C C . ILE A 1 174 ? 5.719 -3.435 -21.549 1.00 73.62 174 ILE A C 1
ATOM 1448 O O . ILE A 1 174 ? 5.268 -4.573 -21.609 1.00 73.62 174 ILE A O 1
ATOM 1452 N N . SER A 1 175 ? 5.339 -2.569 -20.603 1.00 73.38 175 SER A N 1
ATOM 1453 C CA . SER A 1 175 ? 4.293 -2.908 -19.632 1.00 73.38 175 SER A CA 1
ATOM 1454 C C . SER A 1 175 ? 2.973 -3.229 -20.338 1.00 73.38 175 SER A C 1
ATOM 1456 O O . SER A 1 175 ? 2.662 -2.623 -21.364 1.00 73.38 175 SER A O 1
ATOM 1458 N N . ALA A 1 176 ? 2.166 -4.127 -19.762 1.00 75.56 176 ALA A N 1
ATOM 1459 C CA . ALA A 1 176 ? 0.886 -4.546 -20.342 1.00 75.56 176 ALA A CA 1
ATOM 1460 C C . ALA A 1 176 ? -0.000 -3.350 -20.738 1.00 75.56 176 ALA A C 1
ATOM 1462 O O . ALA A 1 176 ? -0.497 -3.281 -21.857 1.00 75.56 176 ALA A O 1
ATOM 1463 N N . SER A 1 177 ? -0.104 -2.337 -19.876 1.00 75.81 177 SER A N 1
ATOM 1464 C CA . SER A 1 177 ? -0.862 -1.113 -20.157 1.00 75.81 177 SER A CA 1
ATOM 1465 C C . SER A 1 177 ? -0.308 -0.318 -21.347 1.00 75.81 177 SER A C 1
ATOM 1467 O O . SER A 1 177 ? -1.086 0.152 -22.175 1.00 75.81 177 SER A O 1
ATOM 1469 N N . LYS A 1 178 ? 1.021 -0.208 -21.493 1.00 75.25 178 LYS A N 1
ATOM 1470 C CA . LYS A 1 178 ? 1.655 0.458 -22.645 1.00 75.25 178 LYS A CA 1
ATOM 1471 C C . LYS A 1 178 ? 1.523 -0.365 -23.931 1.00 75.25 178 LYS A C 1
ATOM 1473 O O . LYS A 1 178 ? 1.394 0.222 -25.003 1.00 75.25 178 LYS A O 1
ATOM 1478 N N . ALA A 1 179 ? 1.541 -1.695 -23.834 1.00 80.50 179 ALA A N 1
ATOM 1479 C CA . ALA A 1 179 ? 1.307 -2.595 -24.960 1.00 80.50 179 ALA A CA 1
ATOM 1480 C C . ALA A 1 179 ? -0.133 -2.462 -25.471 1.00 80.50 179 ALA A C 1
ATOM 1482 O O . ALA A 1 179 ? -0.319 -2.199 -26.655 1.00 80.50 179 ALA A O 1
ATOM 1483 N N . CYS A 1 180 ? -1.131 -2.504 -24.580 1.00 83.44 180 CYS A N 1
ATOM 1484 C CA . CYS A 1 180 ? -2.531 -2.259 -24.930 1.00 83.44 180 CYS A CA 1
ATOM 1485 C C . CYS A 1 180 ? -2.713 -0.895 -25.607 1.00 83.44 180 CYS A C 1
ATOM 1487 O O . CYS A 1 180 ? -3.314 -0.819 -26.672 1.00 83.44 180 CYS A O 1
ATOM 1489 N N . TRP A 1 181 ? -2.126 0.174 -25.053 1.00 83.38 181 TRP A N 1
ATOM 1490 C CA . TRP A 1 181 ? -2.191 1.516 -25.653 1.00 83.38 181 TRP A CA 1
ATOM 1491 C C . TRP A 1 181 ? -1.645 1.556 -27.086 1.00 83.38 181 TRP A C 1
ATOM 1493 O O . TRP A 1 181 ? -2.197 2.244 -27.941 1.00 83.38 181 TRP A O 1
ATOM 1503 N N . ARG A 1 182 ? -0.568 0.805 -27.353 1.00 80.12 182 ARG A N 1
ATOM 1504 C CA . ARG A 1 182 ? 0.024 0.677 -28.691 1.00 80.12 182 ARG A CA 1
ATOM 1505 C C . ARG A 1 182 ? -0.833 -0.168 -29.631 1.00 80.12 182 ARG A C 1
ATOM 1507 O O . ARG A 1 182 ? -1.040 0.253 -30.764 1.00 80.12 182 ARG A O 1
ATOM 1514 N N . ILE A 1 183 ? -1.341 -1.312 -29.167 1.00 83.88 183 ILE A N 1
ATOM 1515 C CA . ILE A 1 183 ? -2.215 -2.211 -29.941 1.00 83.88 183 ILE A CA 1
ATOM 1516 C C . ILE A 1 183 ? -3.477 -1.465 -30.384 1.00 83.88 183 ILE A C 1
ATOM 1518 O O . ILE A 1 183 ? -3.834 -1.501 -31.557 1.00 83.88 183 ILE A O 1
ATOM 1522 N N . PHE A 1 184 ? -4.094 -0.711 -29.473 1.00 86.81 184 PHE A N 1
ATOM 1523 C CA . PHE A 1 184 ? -5.276 0.102 -29.761 1.00 86.81 184 PHE A CA 1
ATOM 1524 C C . PHE A 1 184 ? -4.965 1.448 -30.436 1.00 86.81 184 PHE A C 1
ATOM 1526 O O . PHE A 1 184 ? -5.879 2.228 -30.685 1.00 86.81 184 PHE A O 1
ATOM 1533 N N . ARG A 1 185 ? -3.690 1.731 -30.749 1.00 83.44 185 ARG A N 1
ATOM 1534 C CA . ARG A 1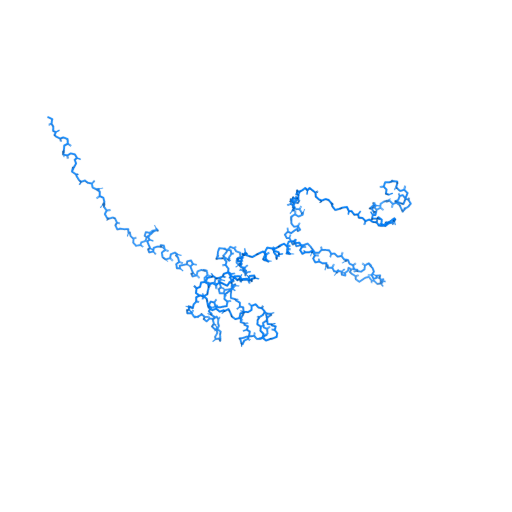 185 ? -3.223 2.975 -31.391 1.00 83.44 185 ARG A CA 1
ATOM 1535 C C . ARG A 1 185 ? -3.694 4.259 -30.694 1.00 83.44 185 ARG A C 1
ATOM 1537 O O . ARG A 1 185 ? -3.946 5.273 -31.340 1.00 83.44 185 ARG A O 1
ATOM 1544 N N . PHE A 1 186 ? -3.788 4.243 -29.369 1.00 81.88 186 PHE A N 1
ATOM 1545 C CA . PHE A 1 186 ? -4.103 5.443 -28.603 1.00 81.88 186 PHE A CA 1
ATOM 1546 C C . PHE A 1 186 ? -2.901 6.394 -28.558 1.00 81.88 186 PHE A C 1
ATOM 1548 O O . PHE A 1 186 ? -1.746 5.968 -28.462 1.00 81.88 186 PHE A O 1
ATOM 1555 N N . ASN A 1 187 ? -3.172 7.702 -28.564 1.00 78.81 187 ASN A N 1
ATOM 1556 C CA . ASN A 1 187 ? -2.133 8.717 -28.394 1.00 78.81 187 ASN A CA 1
ATOM 1557 C C . ASN A 1 187 ? -1.431 8.531 -27.036 1.00 78.81 187 ASN A C 1
ATOM 1559 O O . ASN A 1 187 ? -2.063 8.606 -25.983 1.00 78.81 187 ASN A O 1
ATOM 1563 N N . LEU A 1 188 ? -0.119 8.267 -27.066 1.00 67.31 188 LEU A N 1
ATOM 1564 C CA . LEU A 1 188 ? 0.700 8.021 -25.868 1.00 67.31 188 LEU A CA 1
ATOM 1565 C C . LEU A 1 188 ? 1.126 9.317 -25.169 1.00 67.31 188 LEU A C 1
ATOM 1567 O O . LEU A 1 188 ? 1.220 9.360 -23.947 1.00 67.31 188 LEU A O 1
ATOM 1571 N N . TYR A 1 189 ? 1.413 10.358 -25.944 1.00 66.31 189 TYR A N 1
ATOM 1572 C CA . TYR A 1 189 ? 1.738 11.695 -25.464 1.00 66.31 189 TYR A CA 1
ATOM 1573 C C . TYR A 1 189 ? 1.513 12.699 -26.597 1.00 66.31 189 TYR A C 1
ATOM 1575 O O . TYR A 1 189 ? 1.540 12.341 -27.773 1.00 66.31 189 TYR A O 1
ATOM 1583 N N . ARG A 1 190 ? 1.331 13.969 -26.238 1.00 64.50 190 ARG A N 1
ATOM 1584 C CA . ARG A 1 190 ? 1.361 15.107 -27.160 1.00 64.50 190 ARG A CA 1
ATOM 1585 C C . ARG A 1 190 ? 2.375 16.098 -26.598 1.00 64.50 190 ARG A C 1
ATOM 1587 O O . ARG A 1 190 ? 2.203 16.552 -25.472 1.00 64.50 190 ARG A O 1
ATOM 1594 N N . MET A 1 191 ? 3.449 16.370 -27.336 1.00 59.09 191 MET A N 1
ATOM 1595 C CA . MET A 1 191 ? 4.441 17.389 -26.972 1.00 59.09 191 MET A CA 1
ATOM 1596 C C . MET A 1 191 ? 4.187 18.650 -27.799 1.00 59.09 191 MET A C 1
ATOM 1598 O O . MET A 1 191 ? 3.865 18.551 -28.982 1.00 59.09 191 MET A O 1
ATOM 1602 N N . TYR A 1 192 ? 4.299 19.820 -27.169 1.00 67.62 192 TYR A N 1
ATOM 1603 C CA . TYR A 1 192 ? 4.264 21.111 -27.850 1.00 67.62 192 TYR A CA 1
ATOM 1604 C C . TYR A 1 192 ? 5.424 21.985 -27.339 1.00 67.62 192 TYR A C 1
ATOM 1606 O O . TYR A 1 192 ? 5.467 22.245 -26.134 1.00 67.62 192 TYR A O 1
ATOM 1614 N N . PRO A 1 193 ? 6.348 22.434 -28.211 1.00 75.81 193 PRO A N 1
ATOM 1615 C CA . PRO A 1 193 ? 6.433 22.121 -29.644 1.00 75.81 193 PRO A CA 1
ATOM 1616 C C . PRO A 1 193 ? 6.726 20.631 -29.897 1.00 75.81 193 PRO A C 1
ATOM 1618 O O . PRO A 1 193 ? 7.153 19.910 -28.993 1.00 75.81 193 PRO A O 1
ATOM 1621 N N . SER A 1 194 ? 6.445 20.149 -31.112 1.00 67.69 194 SER A N 1
ATOM 1622 C CA . SER A 1 194 ? 6.790 18.771 -31.483 1.00 67.69 194 SER A CA 1
ATOM 1623 C C . SER A 1 194 ? 8.305 18.588 -31.392 1.00 67.69 194 SER A C 1
ATOM 1625 O O . SER A 1 194 ? 9.057 19.415 -31.903 1.00 67.69 194 SER A O 1
ATOM 1627 N N . VAL A 1 195 ? 8.749 17.519 -30.731 1.00 68.44 195 VAL A N 1
ATOM 1628 C CA . VAL A 1 195 ? 10.164 17.140 -30.655 1.00 68.44 195 VAL A CA 1
ATOM 1629 C C . VAL A 1 195 ? 10.308 15.781 -31.322 1.00 68.44 195 VAL A C 1
ATOM 1631 O O . VAL A 1 195 ? 9.819 14.774 -30.803 1.00 68.44 195 VAL A O 1
ATOM 1634 N N . GLU A 1 196 ? 10.980 15.758 -32.467 1.00 65.88 196 GLU A N 1
ATOM 1635 C CA . GLU A 1 196 ? 11.327 14.534 -33.182 1.00 65.88 196 GLU A CA 1
ATOM 1636 C C . GLU A 1 196 ? 12.762 14.127 -32.863 1.00 65.88 196 GLU A C 1
ATOM 1638 O O . GLU A 1 196 ? 13.670 14.957 -32.788 1.00 65.88 196 GLU A O 1
ATOM 1643 N N . ARG A 1 197 ? 12.976 12.829 -32.636 1.00 60.12 197 ARG A N 1
ATOM 1644 C CA . ARG A 1 197 ? 14.306 12.296 -32.351 1.00 60.12 197 ARG A CA 1
ATOM 1645 C C . ARG A 1 197 ? 14.951 11.849 -33.656 1.00 60.12 197 ARG A C 1
ATOM 1647 O O . ARG A 1 197 ? 14.657 10.754 -34.129 1.00 60.12 197 ARG A O 1
ATOM 1654 N N . LEU A 1 198 ? 15.846 12.669 -34.193 1.00 71.50 198 LEU A N 1
ATOM 1655 C CA . LEU A 1 198 ? 16.680 12.294 -35.333 1.00 71.50 198 LEU A CA 1
ATOM 1656 C C . LEU A 1 198 ? 17.653 11.181 -34.924 1.00 71.50 198 LEU A C 1
ATOM 1658 O O . LEU A 1 198 ? 18.258 11.229 -33.848 1.00 71.50 198 LEU A O 1
ATOM 1662 N N . GLN A 1 199 ? 17.779 10.155 -35.762 1.00 67.19 199 GLN A N 1
ATOM 1663 C CA . GLN A 1 199 ? 18.834 9.160 -35.607 1.00 67.19 199 GLN A CA 1
ATOM 1664 C C . GLN A 1 199 ? 20.121 9.746 -36.195 1.00 67.19 199 GLN A C 1
ATOM 1666 O O . GLN A 1 199 ? 20.161 10.097 -37.369 1.00 67.19 199 GLN A O 1
ATOM 1671 N N . VAL A 1 200 ? 21.150 9.893 -35.360 1.00 71.75 200 VAL A N 1
ATOM 1672 C CA . VAL A 1 200 ? 22.480 10.347 -35.779 1.00 71.75 200 VAL A CA 1
ATOM 1673 C C . VAL A 1 200 ? 23.355 9.113 -35.926 1.00 71.75 200 VAL A C 1
ATOM 1675 O O . VAL A 1 200 ? 23.470 8.330 -34.981 1.00 71.75 200 VAL A O 1
ATOM 1678 N N . TYR A 1 201 ? 23.955 8.953 -37.097 1.00 75.56 201 TYR A N 1
ATOM 1679 C CA . TYR A 1 201 ? 24.842 7.844 -37.423 1.00 75.56 201 TYR A CA 1
ATOM 1680 C C . TYR A 1 201 ? 26.211 8.379 -37.836 1.00 75.56 201 TYR A C 1
ATOM 1682 O O . TYR A 1 201 ? 26.333 9.513 -38.303 1.00 75.56 201 TYR A O 1
ATOM 1690 N N . PHE A 1 202 ? 27.246 7.562 -37.657 1.00 74.75 202 PHE A N 1
ATOM 1691 C CA . PHE A 1 202 ? 28.548 7.827 -38.258 1.00 74.75 202 PHE A CA 1
ATOM 1692 C C . PHE A 1 202 ? 28.510 7.512 -39.763 1.00 74.75 202 PHE A C 1
ATOM 1694 O O . PHE A 1 202 ? 27.647 6.740 -40.196 1.00 74.75 202 PHE A O 1
ATOM 1701 N N . PRO A 1 203 ? 29.436 8.074 -40.567 1.00 75.75 203 PRO A N 1
ATOM 1702 C CA . PRO A 1 203 ? 29.535 7.754 -41.988 1.00 75.75 203 PRO A CA 1
ATOM 1703 C C . PRO A 1 203 ? 29.521 6.237 -42.222 1.00 75.75 203 PRO A C 1
ATOM 1705 O O . PRO A 1 203 ? 30.278 5.505 -41.585 1.00 75.75 203 PRO A O 1
ATOM 1708 N N . ASN A 1 204 ? 28.641 5.775 -43.115 1.00 71.50 204 ASN A N 1
ATOM 1709 C CA . ASN A 1 204 ? 28.445 4.364 -43.485 1.00 71.50 204 ASN A CA 1
ATOM 1710 C C . ASN A 1 204 ? 27.944 3.430 -42.361 1.00 71.50 204 ASN A C 1
ATOM 1712 O O . ASN A 1 204 ? 28.038 2.213 -42.495 1.00 71.50 204 ASN A O 1
ATOM 1716 N N . GLN A 1 205 ? 27.390 3.965 -41.267 1.00 74.19 205 GLN A N 1
ATOM 1717 C CA . GLN A 1 205 ? 26.786 3.180 -40.174 1.00 74.19 205 GLN A CA 1
ATOM 1718 C C . GLN A 1 205 ? 25.271 3.394 -40.050 1.00 74.19 205 GLN A C 1
ATOM 1720 O O . GLN A 1 205 ? 24.698 3.271 -38.966 1.00 74.19 205 GLN A O 1
ATOM 1725 N N . HIS A 1 206 ? 24.618 3.743 -41.156 1.00 73.94 206 HIS A N 1
ATOM 1726 C CA . HIS A 1 206 ? 23.168 3.876 -41.209 1.00 73.94 206 HIS A CA 1
ATOM 1727 C C . HIS A 1 206 ? 22.499 2.507 -41.092 1.00 73.94 206 HIS A C 1
ATOM 1729 O O . HIS A 1 206 ? 22.960 1.510 -41.649 1.00 73.94 206 HIS A O 1
ATOM 1735 N N . GLN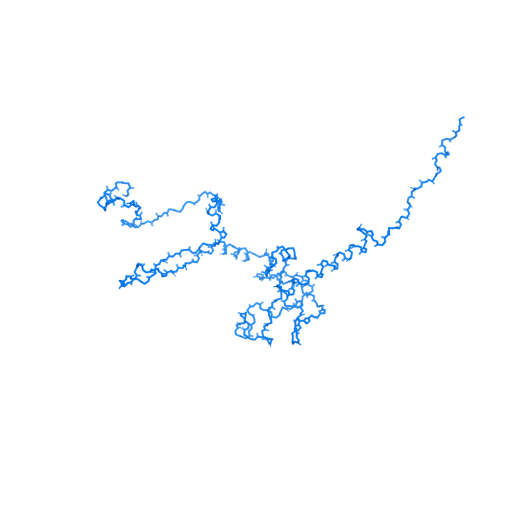 A 1 207 ? 21.379 2.460 -40.376 1.00 73.31 207 GLN A N 1
ATOM 1736 C CA . GLN A 1 207 ? 20.527 1.283 -40.379 1.00 73.31 207 GLN A CA 1
ATOM 1737 C C . GLN A 1 207 ? 19.727 1.257 -41.688 1.00 73.31 207 GLN A C 1
ATOM 1739 O O . GLN A 1 207 ? 18.897 2.135 -41.918 1.00 73.31 207 GLN A O 1
ATOM 1744 N N . VAL A 1 208 ? 19.953 0.244 -42.523 1.00 74.19 208 VAL A N 1
ATOM 1745 C CA . VAL A 1 208 ? 19.220 0.049 -43.782 1.00 74.19 208 VAL A CA 1
ATOM 1746 C C . VAL A 1 208 ? 18.116 -0.984 -43.564 1.00 74.19 208 VAL A C 1
ATOM 1748 O O . VAL A 1 208 ? 18.345 -2.035 -42.967 1.00 74.19 208 VAL A O 1
ATOM 1751 N N . SER A 1 209 ? 16.900 -0.670 -44.011 1.00 75.44 209 SER A N 1
ATOM 1752 C CA . SER A 1 209 ? 15.785 -1.625 -44.042 1.00 75.44 209 SER A CA 1
ATOM 1753 C C . SER A 1 209 ? 15.674 -2.196 -45.449 1.00 75.44 209 SER A C 1
ATOM 1755 O O . SER A 1 209 ? 15.664 -1.431 -46.409 1.00 75.44 209 SER A O 1
ATOM 1757 N N . PHE A 1 210 ? 15.571 -3.516 -45.567 1.00 82.06 210 PHE A N 1
ATOM 1758 C CA . PHE A 1 210 ? 15.423 -4.203 -46.846 1.00 82.06 210 PHE A CA 1
ATOM 1759 C C . PHE A 1 210 ? 14.312 -5.249 -46.773 1.00 82.06 210 PHE A C 1
ATOM 1761 O O . PHE A 1 210 ? 13.961 -5.741 -45.697 1.00 82.06 210 PHE A O 1
ATOM 1768 N N . TYR A 1 211 ? 13.740 -5.564 -47.927 1.00 80.25 211 TYR A N 1
ATOM 1769 C CA . TYR A 1 211 ? 12.766 -6.634 -48.081 1.00 80.25 211 TYR A CA 1
ATOM 1770 C C . TYR A 1 211 ? 13.471 -7.960 -48.367 1.00 80.25 211 TYR A C 1
ATOM 1772 O O . TYR A 1 211 ? 14.531 -7.986 -48.983 1.00 80.25 211 TYR A O 1
ATOM 1780 N N . GLU A 1 212 ? 12.849 -9.072 -47.975 1.00 81.56 212 GLU A N 1
ATOM 1781 C CA . GLU A 1 212 ? 13.418 -10.424 -48.112 1.00 81.56 212 GLU A CA 1
ATOM 1782 C C . GLU A 1 212 ? 13.781 -10.802 -49.561 1.00 81.56 212 GLU A C 1
ATOM 1784 O O . GLU A 1 212 ? 14.676 -11.607 -49.787 1.00 81.56 212 GLU A O 1
ATOM 1789 N N . HIS A 1 213 ? 13.126 -10.188 -50.549 1.00 87.38 213 HIS A N 1
ATOM 1790 C CA . HIS A 1 213 ? 13.379 -10.430 -51.970 1.00 87.38 213 HIS A CA 1
ATOM 1791 C C . HIS A 1 213 ? 14.506 -9.571 -52.569 1.00 87.38 213 HIS A C 1
ATOM 1793 O O . HIS A 1 213 ? 14.808 -9.735 -53.747 1.00 87.38 213 HIS A O 1
ATOM 1799 N N . GLN A 1 214 ? 15.091 -8.635 -51.813 1.00 84.94 214 GLN A N 1
ATOM 1800 C CA . GLN A 1 214 ? 16.131 -7.737 -52.319 1.00 84.94 214 GLN A CA 1
ATOM 1801 C C . GLN A 1 214 ? 17.517 -8.362 -52.188 1.00 84.94 214 GLN A C 1
ATOM 1803 O O . GLN A 1 214 ? 17.871 -8.940 -51.159 1.00 84.94 214 GLN A O 1
ATOM 1808 N N . THR A 1 215 ? 18.332 -8.206 -53.224 1.00 85.50 215 THR A N 1
ATOM 1809 C CA . THR A 1 215 ? 19.724 -8.660 -53.210 1.00 85.50 215 THR A CA 1
ATOM 1810 C C . THR A 1 215 ? 20.642 -7.621 -52.565 1.00 85.50 215 THR A C 1
ATOM 1812 O O . THR A 1 215 ? 20.385 -6.419 -52.600 1.00 85.50 215 THR A O 1
ATOM 1815 N N . ILE A 1 216 ? 21.768 -8.069 -51.999 1.00 82.38 216 ILE A N 1
ATOM 1816 C CA . ILE A 1 216 ? 22.746 -7.182 -51.341 1.00 82.38 216 ILE A CA 1
ATOM 1817 C C . ILE A 1 216 ? 23.234 -6.086 -52.300 1.00 82.38 216 ILE A C 1
ATOM 1819 O O . ILE A 1 216 ? 23.371 -4.933 -51.902 1.00 82.38 216 ILE A O 1
ATOM 1823 N N . SER A 1 217 ? 23.449 -6.422 -53.574 1.00 82.94 217 SER A N 1
ATOM 1824 C CA . SER A 1 217 ? 23.869 -5.459 -54.595 1.00 82.94 217 SER A CA 1
ATOM 1825 C C . SER A 1 217 ? 22.812 -4.388 -54.874 1.00 82.94 217 SER A C 1
ATOM 1827 O O . SER A 1 217 ? 23.175 -3.243 -55.114 1.00 82.94 217 SER A O 1
ATOM 1829 N N . GLU A 1 218 ? 21.522 -4.721 -54.819 1.00 82.25 218 GLU A N 1
ATOM 1830 C CA . GLU A 1 218 ? 20.438 -3.739 -54.971 1.00 82.25 218 GLU A CA 1
ATOM 1831 C C . GLU A 1 218 ? 20.317 -2.834 -53.743 1.00 82.25 218 GLU A C 1
ATOM 1833 O O . GLU A 1 218 ? 20.004 -1.658 -53.877 1.00 82.25 218 GLU A O 1
ATOM 1838 N N . ILE A 1 219 ? 20.596 -3.366 -52.551 1.00 80.56 219 ILE A N 1
ATOM 1839 C CA . ILE A 1 219 ? 20.534 -2.613 -51.292 1.00 80.56 219 ILE A CA 1
ATOM 1840 C C . ILE A 1 219 ? 21.693 -1.611 -51.196 1.00 80.56 219 ILE A C 1
ATOM 1842 O O . ILE A 1 219 ? 21.478 -0.469 -50.802 1.00 80.56 219 ILE A O 1
ATOM 1846 N N . VAL A 1 220 ? 22.913 -2.021 -51.565 1.00 78.38 220 VAL A N 1
ATOM 1847 C CA . VAL A 1 220 ? 24.126 -1.181 -51.477 1.00 78.38 220 VAL A CA 1
ATOM 1848 C C . VAL A 1 220 ? 24.159 -0.085 -52.546 1.00 78.38 220 VAL A C 1
ATOM 1850 O O . VAL A 1 220 ? 24.712 0.979 -52.297 1.00 78.38 220 VAL A O 1
ATOM 1853 N N . ASN A 1 221 ? 23.557 -0.322 -53.715 1.00 78.25 221 ASN A N 1
ATOM 1854 C CA . ASN A 1 221 ? 23.504 0.649 -54.817 1.00 78.25 221 ASN A CA 1
ATOM 1855 C C . ASN A 1 221 ? 22.218 1.493 -54.817 1.00 78.25 221 ASN A C 1
ATOM 1857 O O . ASN A 1 221 ? 21.860 2.076 -55.837 1.00 78.25 221 ASN A O 1
ATOM 1861 N N . ASN A 1 222 ? 21.475 1.508 -53.712 1.00 74.25 222 ASN A N 1
ATOM 1862 C CA . ASN A 1 222 ? 20.238 2.265 -53.623 1.00 74.25 222 ASN A CA 1
ATOM 1863 C C . ASN A 1 222 ? 20.535 3.731 -53.275 1.00 74.25 222 ASN A C 1
ATOM 1865 O O . ASN A 1 222 ? 20.839 4.041 -52.127 1.00 74.25 222 ASN A O 1
ATOM 1869 N N . ASP A 1 223 ? 20.380 4.624 -54.256 1.00 62.19 223 ASP A N 1
ATOM 1870 C CA . ASP A 1 223 ? 20.662 6.068 -54.149 1.00 62.19 223 ASP A CA 1
ATOM 1871 C C . ASP A 1 223 ? 19.800 6.825 -53.114 1.00 62.19 223 ASP A C 1
ATOM 1873 O O . ASP A 1 223 ? 19.992 8.021 -52.888 1.00 62.19 223 ASP A O 1
ATOM 1877 N N . TYR A 1 224 ? 18.818 6.161 -52.497 1.00 59.44 224 TYR A N 1
ATOM 1878 C CA . TYR A 1 224 ? 17.973 6.734 -51.447 1.00 59.44 224 TYR A CA 1
ATOM 1879 C C . TYR A 1 224 ? 18.547 6.570 -50.023 1.00 59.44 224 TYR A C 1
ATOM 1881 O O . TYR A 1 224 ? 17.867 6.954 -49.065 1.00 59.44 224 TYR A O 1
ATOM 1889 N N . PHE A 1 225 ? 19.768 6.034 -49.876 1.00 55.12 225 PHE A N 1
ATOM 1890 C CA . PHE A 1 225 ? 20.494 5.887 -48.604 1.00 55.12 225 PHE A CA 1
ATOM 1891 C C . PHE A 1 225 ? 21.875 6.548 -48.610 1.00 55.12 225 PHE A C 1
ATOM 1893 O O . PHE A 1 225 ? 22.546 6.541 -49.663 1.00 55.12 225 PHE A O 1
#

Secondary structure (DSSP, 8-state):
---GGGGG----S-------TT-TTSHHHHHHHHHHHHHHHHHHIIIIIBPPP-TTS-TTSTTEETTEETT-PSPPPBSS-B--SSS--B--B-----EEEETTEEE-TTSBPP--HHHHHHHTS--------SHHHHHHHHHHHHSPPPEE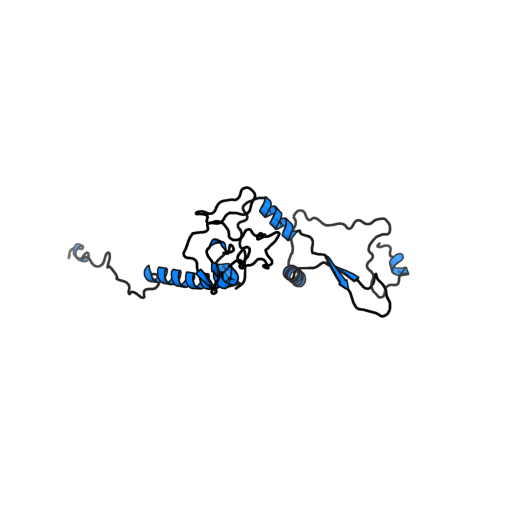EEE----SS--HHHHEEEEE---HHHHHHHHTT------SS----PPP--TT-PPPP--TT--HHHHHT-TT-

Organism: Arachis duranensis (NCBI:txid130453)

Foldseek 3Di:
DDDPVVVPPDDDDDDPDDDDPPDCPPPNNVVVVVVVLVVVLVVLQLVAFFQDDDQVRHPPDPQHDPSARVVRPLADADCAWADDPLDFIDHHFDDDDWDDPDPPDTDGSSRGADDDSVVCVVPVHHDHDTDDDDVNVVVVVVCVVPVFFDWDWAADDDDPDDDPVVGTDRDGDDDPVRVVCVVVVPDPDDDVPDDDDDDDDDVPGDDFDDDPPDDPVCRVPPPVD

Radius of gyration: 32.78 Å; chains: 1; bounding box: 100×68×76 Å

pLDDT: mean 79.09, std 13.84, range [34.91, 96.31]